Protein AF-A0A8S3H2Y1-F1 (afdb_monomer_lite)

Organism: NCBI:txid392030

Structure (mmCIF, N/CA/C/O backbone):
data_AF-A0A8S3H2Y1-F1
#
_entry.id   AF-A0A8S3H2Y1-F1
#
loop_
_atom_site.group_PDB
_atom_site.id
_atom_site.type_symbol
_atom_site.label_atom_id
_atom_site.label_alt_id
_atom_site.label_comp_id
_atom_site.label_asym_id
_atom_site.label_entity_id
_atom_site.label_seq_id
_atom_site.pdbx_PDB_ins_code
_atom_site.Cartn_x
_atom_site.Cartn_y
_atom_site.Cartn_z
_atom_site.occupancy
_atom_site.B_iso_or_equiv
_atom_site.auth_seq_id
_atom_site.auth_comp_id
_atom_site.auth_asym_id
_atom_site.auth_atom_id
_atom_site.pdbx_PDB_model_num
ATOM 1 N N . ASN A 1 1 ? -17.038 0.629 62.197 1.00 62.38 1 ASN A N 1
ATOM 2 C CA . ASN A 1 1 ? -16.676 -0.486 61.287 1.00 62.38 1 ASN A CA 1
ATOM 3 C C . ASN A 1 1 ? -17.120 -0.295 59.832 1.00 62.38 1 ASN A C 1
ATOM 5 O O . ASN A 1 1 ? -16.292 -0.496 58.956 1.00 62.38 1 ASN A O 1
ATOM 9 N N . ARG A 1 2 ? -18.356 0.144 59.528 1.00 61.12 2 ARG A N 1
ATOM 10 C CA . ARG A 1 2 ? -18.828 0.301 58.129 1.00 61.12 2 ARG A CA 1
ATOM 11 C C . ARG A 1 2 ? -18.026 1.310 57.286 1.00 61.12 2 ARG A C 1
ATOM 13 O O . ARG A 1 2 ? -17.657 0.986 56.168 1.00 61.12 2 ARG A O 1
ATOM 20 N N . TYR A 1 3 ? -17.665 2.470 57.839 1.00 62.34 3 TYR A N 1
ATOM 21 C CA . TYR A 1 3 ? -16.885 3.497 57.123 1.00 62.34 3 TYR A CA 1
ATOM 22 C C . TYR A 1 3 ? -15.484 3.039 56.684 1.00 62.34 3 TYR A C 1
ATOM 24 O O . TYR A 1 3 ? -15.047 3.383 55.593 1.00 62.34 3 TYR A O 1
ATOM 32 N N . LYS A 1 4 ? -14.808 2.195 57.480 1.00 66.88 4 LYS A N 1
ATOM 33 C CA . LYS A 1 4 ? -13.524 1.587 57.086 1.00 66.88 4 LYS A CA 1
ATOM 34 C C . LYS A 1 4 ? -13.682 0.654 55.883 1.00 66.88 4 LYS A C 1
ATOM 36 O O . LYS A 1 4 ? -12.836 0.677 55.001 1.00 66.88 4 LYS A O 1
ATOM 41 N N . LYS A 1 5 ? -14.772 -0.122 55.823 1.00 67.88 5 LYS A N 1
ATOM 42 C CA . LYS A 1 5 ? -15.048 -1.056 54.720 1.00 67.88 5 LYS A CA 1
ATOM 43 C C . LYS A 1 5 ? -15.304 -0.326 53.393 1.00 67.88 5 LYS A C 1
ATOM 45 O O . LYS A 1 5 ? -14.748 -0.725 52.379 1.00 67.88 5 LYS A O 1
ATOM 50 N N . TYR A 1 6 ? -16.073 0.766 53.410 1.00 69.56 6 TYR A N 1
ATOM 51 C CA . TYR A 1 6 ? -16.298 1.596 52.215 1.00 69.56 6 TYR A CA 1
ATOM 52 C C . TYR A 1 6 ? -15.031 2.324 51.752 1.00 69.56 6 TYR A C 1
ATOM 54 O O . TYR A 1 6 ? -14.770 2.400 50.557 1.00 69.56 6 TYR A O 1
ATOM 62 N N . PHE A 1 7 ? -14.218 2.818 52.690 1.00 71.06 7 PHE A N 1
ATOM 63 C CA . PHE A 1 7 ? -12.948 3.466 52.365 1.00 71.06 7 PHE A CA 1
ATOM 64 C C . PHE A 1 7 ? -11.943 2.488 51.736 1.00 71.06 7 PHE A C 1
ATOM 66 O O . PHE A 1 7 ? -11.369 2.795 50.699 1.00 71.06 7 PHE A O 1
ATOM 73 N N . LEU A 1 8 ? -11.788 1.286 52.306 1.00 70.38 8 LEU A N 1
ATOM 74 C CA . LEU A 1 8 ? -10.935 0.226 51.749 1.00 70.38 8 LEU A CA 1
ATOM 75 C C . LEU A 1 8 ? -11.395 -0.205 50.346 1.00 70.38 8 LEU A C 1
ATOM 77 O O . LEU A 1 8 ? -10.572 -0.286 49.443 1.00 70.38 8 LEU A O 1
ATOM 81 N N . SER A 1 9 ? -12.704 -0.384 50.141 1.00 77.44 9 SER A N 1
ATOM 82 C CA . SER A 1 9 ? -13.273 -0.734 48.831 1.00 77.44 9 SER A CA 1
ATOM 83 C C . SER A 1 9 ? -13.083 0.366 47.775 1.00 77.44 9 SER A C 1
ATOM 85 O O . SER A 1 9 ? -12.864 0.057 46.609 1.00 77.44 9 SER A O 1
ATOM 87 N N . SER A 1 10 ? -13.133 1.643 48.171 1.00 75.88 10 SER A N 1
ATOM 88 C CA . SER A 1 10 ? -12.886 2.782 47.275 1.00 75.88 10 SER A CA 1
ATOM 89 C C . SER A 1 10 ? -11.412 2.886 46.860 1.00 75.88 10 SER A C 1
ATOM 91 O O . SER A 1 10 ? -11.114 3.113 45.690 1.00 75.88 10 SER A O 1
ATOM 93 N N . VAL A 1 11 ? -10.484 2.651 47.795 1.00 78.00 11 VAL A N 1
ATOM 94 C CA . VAL A 1 11 ? -9.035 2.622 47.518 1.00 78.00 11 VAL A CA 1
ATOM 95 C C . VAL A 1 11 ? -8.654 1.441 46.617 1.00 78.00 11 VAL A C 1
ATOM 97 O O . VAL A 1 11 ? -7.800 1.570 45.745 1.00 78.00 11 VAL A O 1
ATOM 100 N N . GLU A 1 12 ? -9.302 0.293 46.790 1.00 80.81 12 GLU A N 1
ATOM 101 C CA . GLU A 1 12 ? -9.092 -0.873 45.930 1.00 80.81 12 GLU A CA 1
ATOM 102 C C . GLU A 1 12 ? -9.627 -0.629 44.508 1.00 80.81 12 GLU A C 1
ATOM 104 O O . GLU A 1 12 ? -8.928 -0.891 43.530 1.00 80.81 12 GLU A O 1
ATOM 109 N N . ALA A 1 13 ? -10.811 -0.019 44.376 1.00 80.31 13 ALA A N 1
ATOM 110 C CA . ALA A 1 13 ? -11.366 0.369 43.080 1.00 80.31 13 ALA A CA 1
ATOM 111 C C . ALA A 1 13 ? -10.490 1.401 42.346 1.00 80.31 13 ALA A C 1
ATOM 113 O O . ALA A 1 13 ? -10.266 1.275 41.140 1.00 80.31 13 ALA A O 1
ATOM 114 N N . THR A 1 14 ? -9.947 2.400 43.050 1.00 85.44 14 THR A N 1
ATOM 115 C CA . THR A 1 14 ? -9.061 3.400 42.432 1.00 85.44 14 THR A CA 1
ATOM 116 C C . THR A 1 14 ? -7.733 2.790 41.991 1.00 85.44 14 THR A C 1
ATOM 118 O O . THR A 1 14 ? -7.241 3.147 40.921 1.00 85.44 14 THR A O 1
ATOM 121 N N . ALA A 1 15 ? -7.186 1.827 42.739 1.00 84.00 15 ALA A N 1
ATOM 122 C CA . ALA A 1 15 ? -5.990 1.089 42.338 1.00 84.00 15 ALA A CA 1
ATOM 123 C C . ALA A 1 15 ? -6.227 0.242 41.074 1.00 84.00 15 ALA A C 1
ATOM 125 O O . ALA A 1 15 ? -5.401 0.263 40.158 1.00 84.00 15 ALA A O 1
ATOM 126 N N . VAL A 1 16 ? -7.373 -0.446 40.976 1.00 85.12 16 VAL A N 1
ATOM 127 C CA . VAL A 1 16 ? -7.755 -1.200 39.767 1.00 85.12 16 VAL A CA 1
ATOM 128 C C . VAL A 1 16 ? -7.909 -0.264 38.566 1.00 85.12 16 VAL A C 1
ATOM 130 O O . VAL A 1 16 ? -7.370 -0.553 37.499 1.00 85.12 16 VAL A O 1
ATOM 133 N N . LEU A 1 17 ? -8.569 0.888 38.735 1.00 84.69 17 LEU A N 1
ATOM 134 C CA . LEU A 1 17 ? -8.716 1.886 37.669 1.00 84.69 17 LEU A CA 1
ATOM 135 C C . LEU A 1 17 ? -7.3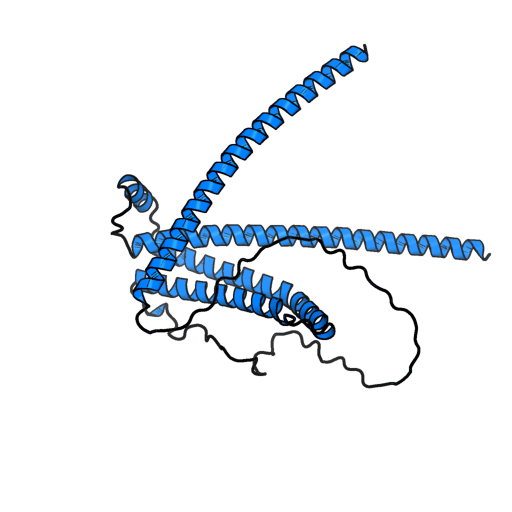69 2.468 37.225 1.00 84.69 17 LEU A C 1
ATOM 137 O O . LEU A 1 17 ? -7.135 2.628 36.029 1.00 84.69 17 LEU A O 1
ATOM 141 N N . GLN A 1 18 ? -6.462 2.753 38.161 1.00 85.88 18 GLN A N 1
ATOM 142 C CA . GLN A 1 18 ? -5.113 3.225 37.839 1.00 85.88 18 GLN A CA 1
ATOM 143 C C . GLN A 1 18 ? -4.317 2.176 37.059 1.00 85.88 18 GLN A C 1
ATOM 145 O O . GLN A 1 18 ? -3.664 2.512 36.069 1.00 85.88 18 GLN A O 1
ATOM 150 N N . GLN A 1 19 ? -4.399 0.908 37.466 1.00 86.56 19 GLN A N 1
ATOM 151 C CA . GLN A 1 19 ? -3.730 -0.190 36.777 1.00 86.56 19 GLN A CA 1
ATOM 152 C C . GLN A 1 19 ? -4.313 -0.417 35.375 1.00 86.56 19 GLN A C 1
ATOM 154 O O . GLN A 1 19 ? -3.553 -0.577 34.418 1.00 86.56 19 GLN A O 1
ATOM 159 N N . ALA A 1 20 ? -5.640 -0.367 35.233 1.00 84.81 20 ALA A N 1
ATOM 160 C CA . ALA A 1 20 ? -6.314 -0.444 33.941 1.00 84.81 20 ALA A CA 1
ATOM 161 C C . ALA A 1 20 ? -5.898 0.719 33.029 1.00 84.81 20 ALA A C 1
ATOM 163 O O . ALA A 1 20 ? -5.511 0.493 31.885 1.00 84.81 20 ALA A O 1
ATOM 164 N N . ASN A 1 21 ? -5.876 1.951 33.548 1.00 84.62 21 ASN A N 1
ATOM 165 C CA . ASN A 1 21 ? -5.465 3.129 32.786 1.00 84.62 21 ASN A CA 1
ATOM 166 C C . ASN A 1 21 ? -3.998 3.037 32.332 1.00 84.62 21 ASN A C 1
ATOM 168 O O . ASN A 1 21 ? -3.680 3.326 31.181 1.00 84.62 21 ASN A O 1
ATOM 172 N N . LYS A 1 22 ? -3.098 2.554 33.198 1.00 89.25 22 LYS A N 1
ATOM 173 C CA . LYS A 1 22 ? -1.701 2.284 32.826 1.00 89.25 22 LYS A CA 1
ATOM 174 C C . LYS A 1 22 ? -1.602 1.243 31.704 1.00 89.25 22 LYS A C 1
ATOM 176 O O . LYS A 1 22 ? -0.802 1.415 30.780 1.00 89.25 22 LYS A O 1
ATOM 181 N N . GLY A 1 23 ? -2.414 0.187 31.772 1.00 86.62 23 GLY A N 1
ATOM 182 C CA . GLY A 1 23 ? -2.533 -0.816 30.714 1.00 86.62 23 GLY A CA 1
ATOM 183 C C . GLY A 1 23 ? -3.000 -0.211 29.389 1.00 86.62 23 GLY A C 1
ATOM 184 O O . GLY A 1 23 ? -2.353 -0.425 28.367 1.00 86.62 23 GLY A O 1
ATOM 185 N N . LEU A 1 24 ? -4.052 0.611 29.415 1.00 85.38 24 LEU A N 1
ATOM 186 C CA . LEU A 1 24 ? -4.599 1.285 28.232 1.00 85.38 24 LEU A CA 1
ATOM 187 C C . LEU A 1 24 ? -3.599 2.244 27.584 1.00 85.38 24 LEU A C 1
ATOM 189 O O . LEU A 1 24 ? -3.450 2.232 26.365 1.00 85.38 24 LEU A O 1
ATOM 193 N N . VAL A 1 25 ? -2.876 3.037 28.377 1.00 88.75 25 VAL A N 1
ATOM 194 C CA . VAL A 1 25 ? -1.823 3.928 27.865 1.00 88.75 25 VAL A CA 1
ATOM 195 C C . VAL A 1 25 ? -0.708 3.121 27.196 1.00 88.75 25 VAL A C 1
ATOM 197 O O . VAL A 1 25 ? -0.275 3.459 26.097 1.00 88.75 25 VAL A O 1
ATOM 200 N N . SER A 1 26 ? -0.281 2.019 27.818 1.00 90.56 26 SER A N 1
ATOM 201 C CA . SER A 1 26 ? 0.759 1.145 27.257 1.00 90.56 26 SER A CA 1
ATOM 202 C C . SER A 1 26 ? 0.307 0.492 25.945 1.00 90.56 26 SER A C 1
ATOM 204 O O . SER A 1 26 ? 1.054 0.487 24.969 1.00 90.56 26 SER A O 1
ATOM 206 N N . LEU A 1 27 ? -0.932 -0.008 25.901 1.00 88.88 27 LEU A N 1
ATOM 207 C CA . LEU A 1 27 ? -1.535 -0.584 24.699 1.00 88.88 27 LEU A CA 1
ATOM 208 C C . LEU A 1 27 ? -1.658 0.459 23.585 1.00 88.88 27 LEU A C 1
ATOM 210 O O . LEU A 1 27 ? -1.304 0.182 22.444 1.00 88.88 27 LEU A O 1
ATOM 214 N N . ARG A 1 28 ? -2.109 1.672 23.915 1.00 86.12 28 ARG A N 1
ATOM 215 C CA . ARG A 1 28 ? -2.224 2.774 22.961 1.00 86.12 28 ARG A CA 1
ATOM 216 C C . ARG A 1 28 ? -0.876 3.115 22.333 1.00 86.12 28 ARG A C 1
ATOM 218 O O . ARG A 1 28 ? -0.794 3.198 21.114 1.00 86.12 28 ARG A O 1
ATOM 225 N N . HIS A 1 29 ? 0.176 3.264 23.138 1.00 90.06 29 HIS A N 1
ATOM 226 C CA . HIS A 1 29 ? 1.517 3.533 22.615 1.00 90.06 29 HIS A CA 1
ATOM 227 C C . HIS A 1 29 ? 2.046 2.392 21.744 1.00 90.06 29 HIS A C 1
ATOM 229 O O . HIS A 1 29 ? 2.665 2.652 20.714 1.00 90.06 29 HIS A O 1
ATOM 235 N N . TYR A 1 30 ? 1.777 1.139 22.121 1.00 90.25 30 TYR A N 1
ATOM 236 C CA . TYR A 1 30 ? 2.111 -0.017 21.292 1.00 90.25 30 TYR A CA 1
ATOM 237 C C . TYR A 1 30 ? 1.404 0.041 19.929 1.00 90.25 30 TYR A C 1
ATOM 239 O O . TYR A 1 30 ? 2.056 -0.110 18.898 1.00 90.25 30 TYR A O 1
ATOM 247 N N . VAL A 1 31 ? 0.097 0.321 19.914 1.00 86.88 31 VAL A N 1
ATOM 248 C CA . VAL A 1 31 ? -0.694 0.450 18.681 1.00 86.88 31 VAL A CA 1
ATOM 249 C C . VAL A 1 31 ? -0.201 1.613 17.822 1.00 86.88 31 VAL A C 1
ATOM 251 O O . VAL A 1 31 ? 0.018 1.426 16.630 1.00 86.88 31 VAL A O 1
ATOM 254 N N . GLU A 1 32 ? 0.024 2.792 18.406 1.00 90.62 32 GLU A N 1
ATOM 255 C CA . GLU A 1 32 ? 0.530 3.970 17.687 1.00 90.62 32 GLU A CA 1
ATOM 256 C C . GLU A 1 32 ? 1.912 3.703 17.072 1.00 90.62 32 GLU A C 1
ATOM 258 O O . GLU A 1 32 ? 2.126 3.988 15.894 1.00 90.62 32 GLU A O 1
ATOM 263 N N . SER A 1 33 ? 2.830 3.099 17.834 1.00 92.19 33 SER A N 1
ATOM 264 C CA . SER A 1 33 ? 4.169 2.746 17.349 1.00 92.19 33 SER A CA 1
ATOM 265 C C . SER A 1 33 ? 4.117 1.712 16.224 1.00 92.19 33 SER A C 1
ATOM 267 O O . SER A 1 33 ? 4.811 1.855 15.216 1.00 92.19 33 SER A O 1
ATOM 269 N N . HIS A 1 34 ? 3.284 0.684 16.371 1.00 88.44 34 HIS A N 1
ATOM 270 C CA . HIS A 1 34 ? 3.143 -0.359 15.361 1.00 88.44 34 HIS A CA 1
ATOM 271 C C . HIS A 1 34 ? 2.472 0.164 14.087 1.00 88.44 34 HIS A C 1
ATOM 273 O O . HIS A 1 34 ? 2.909 -0.174 12.990 1.00 88.44 34 HIS A O 1
ATOM 279 N N . ASN A 1 35 ? 1.471 1.038 14.220 1.00 89.06 35 ASN A N 1
ATOM 280 C CA . ASN A 1 35 ? 0.814 1.692 13.090 1.00 89.06 35 ASN A CA 1
ATOM 281 C C . ASN A 1 35 ? 1.768 2.635 12.343 1.00 89.06 35 ASN A C 1
ATOM 283 O O . ASN A 1 35 ? 1.816 2.602 11.116 1.00 89.06 35 ASN A O 1
ATOM 287 N N . GLY A 1 36 ? 2.567 3.421 13.074 1.00 90.94 36 GLY A N 1
ATOM 288 C CA . GLY A 1 36 ? 3.617 4.254 12.484 1.00 90.94 36 GLY A CA 1
ATOM 289 C C . GLY A 1 36 ? 4.605 3.421 11.669 1.00 90.94 36 GLY A C 1
ATOM 290 O O . GLY A 1 36 ? 4.839 3.715 10.502 1.00 90.94 36 GLY A O 1
ATOM 291 N N . ARG A 1 37 ? 5.082 2.303 12.232 1.00 93.69 37 ARG A N 1
ATOM 292 C CA . ARG A 1 37 ? 6.003 1.396 11.533 1.00 93.69 37 ARG A CA 1
ATOM 293 C C . ARG A 1 37 ? 5.409 0.819 10.244 1.00 93.69 37 ARG A C 1
ATOM 295 O O . ARG A 1 37 ? 6.087 0.821 9.225 1.00 93.69 37 ARG A O 1
ATOM 302 N N . ILE A 1 38 ? 4.164 0.334 10.270 1.00 90.75 38 ILE A N 1
ATOM 303 C CA . ILE A 1 38 ? 3.504 -0.205 9.065 1.00 90.75 38 ILE A CA 1
ATOM 304 C C . ILE A 1 38 ? 3.334 0.889 8.008 1.00 90.75 38 ILE A C 1
ATOM 306 O O . ILE A 1 38 ? 3.545 0.635 6.823 1.00 90.75 38 ILE A O 1
ATOM 310 N N . SER A 1 39 ? 2.966 2.102 8.428 1.00 93.44 39 SER A N 1
ATOM 311 C CA . SER A 1 39 ? 2.832 3.246 7.526 1.00 93.44 39 SER A CA 1
ATOM 312 C C . SER A 1 39 ? 4.160 3.565 6.838 1.00 93.44 39 SER A C 1
ATOM 314 O O . SER A 1 39 ? 4.195 3.703 5.617 1.00 93.44 39 SER A O 1
ATOM 316 N N . ASP A 1 40 ? 5.257 3.620 7.593 1.00 95.06 40 ASP A N 1
ATOM 317 C CA . ASP A 1 40 ? 6.591 3.887 7.047 1.00 95.06 40 ASP A CA 1
ATOM 318 C C . ASP A 1 40 ? 7.052 2.769 6.097 1.00 95.06 40 ASP A C 1
ATOM 320 O O . ASP A 1 40 ? 7.549 3.045 5.003 1.00 95.06 40 ASP A O 1
ATOM 324 N N . GLU A 1 41 ? 6.834 1.504 6.475 1.00 94.38 41 GLU A N 1
ATOM 325 C CA . GLU A 1 41 ? 7.129 0.337 5.632 1.00 94.38 41 GLU A CA 1
ATOM 326 C C . GLU A 1 41 ? 6.335 0.372 4.316 1.00 94.38 41 GLU A C 1
ATOM 328 O O . GLU A 1 41 ? 6.886 0.061 3.258 1.00 94.38 41 GLU A O 1
ATOM 333 N N . THR A 1 42 ? 5.070 0.802 4.362 1.00 93.50 42 THR A N 1
ATOM 334 C CA . THR A 1 42 ? 4.197 0.929 3.183 1.00 93.50 42 THR A CA 1
ATOM 335 C C . THR A 1 42 ? 4.663 2.058 2.263 1.00 93.50 42 THR A C 1
ATOM 337 O O . THR A 1 42 ? 4.813 1.847 1.063 1.00 93.50 42 THR A O 1
ATOM 340 N N . LEU A 1 43 ? 4.988 3.234 2.809 1.00 94.06 43 LEU A N 1
ATOM 341 C CA . LEU A 1 43 ? 5.498 4.363 2.020 1.00 94.06 43 LEU A CA 1
ATOM 342 C C . LEU A 1 43 ? 6.836 4.040 1.345 1.00 94.06 43 LEU A C 1
ATOM 344 O O . LEU A 1 43 ? 7.071 4.396 0.186 1.00 94.06 43 LEU A O 1
ATOM 348 N N . GLN A 1 44 ? 7.727 3.353 2.064 1.00 95.94 44 GLN A N 1
ATOM 349 C CA . GLN A 1 44 ? 8.995 2.906 1.502 1.00 95.94 44 GLN A CA 1
ATOM 350 C C . GLN A 1 44 ? 8.774 1.872 0.392 1.00 95.94 44 GLN A C 1
ATOM 352 O O . GLN A 1 44 ? 9.454 1.920 -0.638 1.00 95.94 44 GLN A O 1
ATOM 357 N N . LEU A 1 45 ? 7.839 0.944 0.595 1.00 95.56 45 LEU A N 1
ATOM 358 C CA . LEU A 1 45 ? 7.462 -0.046 -0.401 1.00 95.56 45 LEU A CA 1
ATOM 359 C C . LEU A 1 45 ? 6.935 0.628 -1.677 1.00 95.56 45 LEU A C 1
ATOM 361 O O . LEU A 1 45 ? 7.470 0.349 -2.750 1.00 95.56 45 LEU A O 1
ATOM 365 N N . ASP A 1 46 ? 5.994 1.567 -1.562 1.00 94.69 46 ASP A N 1
ATOM 366 C CA . ASP A 1 46 ? 5.432 2.306 -2.700 1.00 94.69 46 ASP A CA 1
ATOM 367 C C . ASP A 1 46 ? 6.518 3.033 -3.503 1.00 94.69 46 ASP A C 1
ATOM 369 O O . ASP A 1 46 ? 6.589 2.910 -4.728 1.00 94.69 46 ASP A O 1
ATOM 373 N N . SER A 1 47 ? 7.420 3.741 -2.816 1.00 95.94 47 SER A N 1
ATOM 374 C CA . SER A 1 47 ? 8.546 4.436 -3.453 1.00 95.94 47 SER A CA 1
ATOM 375 C C . SER A 1 47 ? 9.440 3.471 -4.240 1.00 95.94 47 SER A C 1
ATOM 377 O O . SER A 1 47 ? 9.780 3.722 -5.402 1.00 95.94 47 SER A O 1
ATOM 379 N N . ASN A 1 48 ? 9.764 2.316 -3.650 1.00 95.81 48 ASN A N 1
ATOM 380 C CA . ASN A 1 48 ? 10.584 1.304 -4.309 1.00 95.81 48 ASN A CA 1
ATOM 381 C C . ASN A 1 48 ? 9.852 0.646 -5.493 1.00 95.81 48 ASN A C 1
ATOM 383 O O . ASN A 1 48 ? 10.485 0.378 -6.515 1.00 95.81 48 ASN A O 1
ATOM 387 N N . MET A 1 49 ? 8.541 0.403 -5.386 1.00 96.12 49 MET A N 1
ATOM 388 C CA . MET A 1 49 ? 7.713 -0.139 -6.470 1.00 96.12 49 MET A CA 1
ATOM 389 C C . MET A 1 49 ? 7.662 0.817 -7.661 1.00 96.12 49 MET A C 1
ATOM 391 O O . MET A 1 49 ? 7.855 0.387 -8.798 1.00 96.12 49 MET A O 1
ATOM 395 N N . VAL A 1 50 ? 7.443 2.111 -7.410 1.00 94.38 50 VAL A N 1
ATOM 396 C CA . VAL A 1 50 ? 7.425 3.146 -8.452 1.00 94.38 50 VAL A CA 1
ATOM 397 C C . VAL A 1 50 ? 8.791 3.257 -9.117 1.00 94.38 50 VAL A C 1
ATOM 399 O O . VAL A 1 50 ? 8.872 3.245 -10.344 1.00 94.38 50 VAL A O 1
ATOM 402 N N . HIS A 1 51 ? 9.869 3.317 -8.332 1.00 93.19 51 HIS A N 1
ATOM 403 C CA . HIS A 1 51 ? 11.219 3.387 -8.884 1.00 93.19 51 HIS A CA 1
ATOM 404 C C . HIS A 1 51 ? 11.543 2.155 -9.738 1.00 93.19 51 HIS A C 1
ATOM 406 O O . HIS A 1 51 ? 12.038 2.292 -10.854 1.00 93.19 51 HIS A O 1
ATOM 412 N N . TRP A 1 52 ? 11.208 0.958 -9.253 1.00 95.62 52 TRP A N 1
ATOM 413 C CA . TRP A 1 52 ? 11.387 -0.280 -10.006 1.00 95.62 52 TRP A CA 1
ATOM 414 C C . TRP A 1 52 ? 10.582 -0.285 -11.313 1.00 95.62 52 TRP A C 1
ATOM 416 O O . TRP A 1 52 ? 11.124 -0.622 -12.363 1.00 95.62 52 TRP A O 1
ATOM 426 N N . LEU A 1 53 ? 9.322 0.156 -11.281 1.00 94.38 53 LEU A N 1
ATOM 427 C CA . LEU A 1 53 ? 8.481 0.236 -12.475 1.00 94.38 53 LEU A CA 1
ATOM 428 C C . LEU A 1 53 ? 9.050 1.219 -13.505 1.00 94.38 53 LEU A C 1
ATOM 430 O O . LEU A 1 53 ? 9.053 0.918 -14.695 1.00 94.38 53 LEU A O 1
ATOM 434 N N . ILE A 1 54 ? 9.567 2.367 -13.060 1.00 90.12 54 ILE A N 1
ATOM 435 C CA . ILE A 1 54 ? 10.234 3.333 -13.941 1.00 90.12 54 ILE A CA 1
ATOM 436 C C . ILE A 1 54 ? 11.423 2.672 -14.649 1.00 90.12 54 ILE A C 1
ATOM 438 O O . ILE A 1 54 ? 11.538 2.807 -15.864 1.00 90.12 54 ILE A O 1
ATOM 442 N N . GLN A 1 55 ? 12.257 1.913 -13.930 1.00 91.25 55 GLN A N 1
ATOM 443 C CA . GLN A 1 55 ? 13.399 1.204 -14.524 1.00 91.25 55 GLN A CA 1
ATOM 444 C C . GLN A 1 55 ? 12.971 0.193 -15.597 1.00 91.25 55 GLN A C 1
ATOM 446 O O . GLN A 1 55 ? 13.532 0.173 -16.689 1.00 91.25 55 GLN A O 1
ATOM 451 N N . ILE A 1 56 ? 11.925 -0.588 -15.324 1.00 91.81 56 ILE A N 1
ATOM 452 C CA . ILE A 1 56 ? 11.362 -1.537 -16.293 1.00 91.81 56 ILE A CA 1
ATOM 453 C C . ILE A 1 56 ? 10.819 -0.820 -17.537 1.00 91.81 56 ILE A C 1
ATOM 455 O O . ILE A 1 56 ? 11.024 -1.276 -18.659 1.00 91.81 56 ILE A O 1
ATOM 459 N N . LEU A 1 57 ? 10.132 0.312 -17.361 1.00 88.44 57 LEU A N 1
ATOM 460 C CA . LEU A 1 57 ? 9.565 1.070 -18.478 1.00 88.44 57 LEU A CA 1
ATOM 461 C C . LEU A 1 57 ? 10.641 1.701 -19.372 1.00 88.44 57 LEU A C 1
ATOM 463 O O . LEU A 1 57 ? 10.427 1.794 -20.581 1.00 88.44 57 LEU A O 1
ATOM 467 N N . ILE A 1 58 ? 11.783 2.106 -18.804 1.00 85.50 58 ILE A N 1
ATOM 468 C CA . ILE A 1 58 ? 12.946 2.567 -19.580 1.00 85.50 58 ILE A CA 1
ATOM 469 C C . ILE A 1 58 ? 13.450 1.436 -20.488 1.00 85.50 58 ILE A C 1
ATOM 471 O O . ILE A 1 58 ? 13.735 1.680 -21.660 1.00 85.50 58 ILE A O 1
ATOM 475 N N . ASP A 1 59 ? 13.510 0.205 -19.972 1.00 84.69 59 ASP A N 1
ATOM 476 C CA . ASP A 1 59 ? 14.000 -0.949 -20.728 1.00 84.69 59 ASP A CA 1
ATOM 477 C C . ASP A 1 59 ? 13.024 -1.426 -21.813 1.00 84.69 59 ASP A C 1
ATOM 479 O O . ASP A 1 59 ? 13.444 -1.729 -22.930 1.00 84.69 59 ASP A O 1
ATOM 483 N N . LEU A 1 60 ? 11.725 -1.483 -21.504 1.00 86.19 60 LEU A N 1
ATOM 484 C CA . LEU A 1 60 ? 10.701 -1.991 -22.424 1.00 86.19 60 LEU A CA 1
ATOM 485 C C . LEU A 1 60 ? 10.274 -0.965 -23.485 1.00 86.19 60 LEU A C 1
ATOM 487 O O . LEU A 1 60 ? 9.772 -1.342 -24.543 1.00 86.19 60 LEU A O 1
ATOM 491 N N . ALA A 1 61 ? 10.447 0.333 -23.225 1.00 82.00 61 ALA A N 1
ATOM 492 C CA . ALA A 1 61 ? 10.013 1.396 -24.128 1.00 82.00 61 ALA A CA 1
ATOM 493 C C . ALA A 1 61 ? 11.072 2.507 -24.282 1.00 82.00 61 ALA A C 1
ATOM 495 O O . ALA A 1 61 ? 10.804 3.657 -23.922 1.00 82.00 61 ALA A O 1
ATOM 496 N N . PRO A 1 62 ? 12.244 2.212 -24.880 1.00 69.94 62 PRO A N 1
ATOM 497 C CA . PRO A 1 62 ? 13.366 3.156 -24.964 1.00 69.94 62 PRO A CA 1
ATOM 498 C C . PRO A 1 62 ? 13.091 4.380 -25.860 1.00 69.94 62 PRO A C 1
ATOM 500 O O . PRO A 1 62 ? 13.691 5.436 -25.685 1.00 69.94 62 PRO A O 1
ATOM 503 N N . ASN A 1 63 ? 12.148 4.287 -26.803 1.00 64.50 63 ASN A N 1
ATOM 504 C CA . ASN A 1 63 ? 11.883 5.336 -27.793 1.00 64.50 63 ASN A CA 1
ATOM 505 C C . ASN A 1 63 ? 10.722 6.258 -27.385 1.00 64.50 63 ASN A C 1
ATOM 507 O O . ASN A 1 63 ? 9.731 6.355 -28.109 1.00 64.50 63 ASN A O 1
ATOM 511 N N . GLN A 1 64 ? 10.810 6.936 -26.237 1.00 64.19 64 GLN A N 1
ATOM 512 C CA . GLN A 1 64 ? 9.786 7.906 -25.818 1.00 64.19 64 GLN A CA 1
ATOM 513 C C . GLN A 1 64 ? 9.997 9.260 -26.529 1.00 64.19 64 GLN A C 1
ATOM 515 O O . GLN A 1 64 ? 10.892 10.015 -26.149 1.00 64.19 64 GLN A O 1
ATOM 520 N N . PRO A 1 65 ? 9.156 9.657 -27.510 1.00 56.41 65 PRO A N 1
ATOM 521 C CA . PRO A 1 65 ? 9.399 10.832 -28.360 1.00 56.41 65 PRO A CA 1
ATOM 522 C C . PRO A 1 65 ? 9.203 12.186 -27.649 1.00 56.41 65 PRO A C 1
ATOM 524 O O . PRO A 1 65 ? 9.223 13.231 -28.294 1.00 56.41 65 PRO A O 1
ATOM 527 N N . LYS A 1 66 ? 8.946 12.186 -26.335 1.00 65.94 66 LYS A N 1
ATOM 528 C CA . LYS A 1 66 ? 8.575 13.376 -25.550 1.00 65.94 66 LYS A CA 1
ATOM 529 C C . LYS A 1 66 ? 9.554 13.715 -24.429 1.00 65.94 66 LYS A C 1
ATOM 531 O O . LYS A 1 66 ? 9.315 14.691 -23.721 1.00 65.94 66 LYS A O 1
ATOM 536 N N . LEU A 1 67 ? 10.614 12.932 -24.243 1.00 67.25 67 LEU A N 1
ATOM 537 C CA . LEU A 1 67 ? 11.625 13.236 -23.236 1.00 67.25 67 LEU A CA 1
ATOM 538 C C . LEU A 1 67 ? 12.700 14.162 -23.808 1.00 67.25 67 LEU A C 1
ATOM 540 O O . LEU A 1 67 ? 13.135 13.988 -24.945 1.00 67.25 67 LEU A O 1
ATOM 544 N N . SER A 1 68 ? 13.123 15.157 -23.023 1.00 76.50 68 SER A N 1
ATOM 545 C CA . SER A 1 68 ? 14.293 15.963 -23.376 1.00 76.50 68 SER A CA 1
ATOM 546 C C . SER A 1 68 ? 15.543 15.081 -23.391 1.00 76.50 68 SER A C 1
ATOM 548 O O . SER A 1 68 ? 15.625 14.089 -22.666 1.00 76.50 68 SER A O 1
ATOM 550 N N . ARG A 1 69 ? 16.539 15.459 -24.198 1.00 71.62 69 ARG A N 1
ATOM 551 C CA . ARG A 1 69 ? 17.824 14.749 -24.291 1.00 71.62 69 ARG A CA 1
ATOM 552 C C . ARG A 1 69 ? 18.513 14.615 -22.925 1.00 71.62 69 ARG A C 1
ATOM 554 O O . ARG A 1 69 ? 18.981 13.543 -22.586 1.00 71.62 69 ARG A O 1
ATOM 561 N N . GLU A 1 70 ? 18.457 15.667 -22.111 1.00 74.62 70 GLU A N 1
ATOM 562 C CA . GLU A 1 70 ? 18.979 15.682 -20.735 1.00 74.62 70 GLU A CA 1
ATOM 563 C C . GLU A 1 70 ? 18.236 14.697 -19.813 1.00 74.62 70 GLU A C 1
ATOM 565 O O . GLU A 1 70 ? 18.850 14.049 -18.969 1.00 74.62 70 GLU A O 1
ATOM 570 N N . GLY A 1 71 ? 16.917 14.548 -19.983 1.00 72.94 71 GLY A N 1
ATOM 571 C CA . GLY A 1 71 ? 16.121 13.572 -19.237 1.00 72.94 71 GLY A CA 1
ATOM 572 C C . GLY A 1 71 ? 16.428 12.129 -19.638 1.00 72.94 71 GLY A C 1
ATOM 573 O O . GLY A 1 71 ? 16.435 11.252 -18.780 1.00 72.94 71 GLY A O 1
ATOM 574 N N . LEU A 1 72 ? 16.721 11.887 -20.918 1.00 71.00 72 LEU A N 1
ATOM 575 C CA . LEU A 1 72 ? 17.133 10.575 -21.417 1.00 71.00 72 LEU A CA 1
ATOM 576 C C . LEU A 1 72 ? 18.521 10.186 -20.882 1.00 71.00 72 LEU A C 1
ATOM 578 O O . LEU A 1 72 ? 18.668 9.093 -20.343 1.00 71.00 72 LEU A O 1
ATOM 582 N N . ASP A 1 73 ? 19.489 11.107 -20.927 1.00 75.25 73 ASP A N 1
ATOM 583 C CA . ASP A 1 73 ? 20.852 10.883 -20.422 1.00 75.25 73 ASP A CA 1
ATOM 584 C C . ASP A 1 73 ? 20.852 10.574 -18.908 1.00 75.25 73 ASP A C 1
ATOM 586 O O . ASP A 1 73 ? 21.564 9.683 -18.439 1.00 75.25 73 ASP A O 1
ATOM 590 N N . HIS A 1 74 ? 20.004 11.256 -18.125 1.00 77.44 74 HIS A N 1
ATOM 591 C CA . HIS A 1 74 ? 19.832 10.966 -16.696 1.00 77.44 74 HIS A CA 1
ATOM 592 C C . HIS A 1 74 ? 19.194 9.594 -16.425 1.00 77.44 74 HIS A C 1
ATOM 594 O O . HIS A 1 74 ? 19.572 8.926 -15.459 1.00 77.44 74 HIS A O 1
ATOM 600 N N . LEU A 1 75 ? 18.237 9.166 -17.252 1.00 75.75 75 LEU A N 1
ATOM 601 C CA . LEU A 1 75 ? 17.589 7.859 -17.113 1.00 75.75 75 LEU A CA 1
ATOM 602 C C . LEU A 1 75 ? 18.517 6.716 -17.527 1.00 75.75 75 LEU A C 1
ATOM 604 O O . LEU A 1 75 ? 18.563 5.703 -16.833 1.00 75.75 75 LEU A O 1
ATOM 608 N N . GLU A 1 76 ? 19.304 6.894 -18.590 1.00 74.69 76 GLU A N 1
ATOM 609 C CA . GLU A 1 76 ? 20.333 5.931 -18.992 1.00 74.69 76 GLU A CA 1
ATOM 610 C C . GLU A 1 76 ? 21.425 5.792 -17.926 1.00 74.69 76 GLU A C 1
ATOM 612 O O . GLU A 1 76 ? 21.822 4.676 -17.594 1.00 74.69 76 GLU A O 1
ATOM 617 N N . ALA A 1 77 ? 21.865 6.900 -17.320 1.00 79.75 77 ALA A N 1
ATOM 618 C CA . ALA A 1 77 ? 22.835 6.871 -16.225 1.00 79.75 77 ALA A CA 1
ATOM 619 C C . ALA A 1 77 ? 22.291 6.188 -14.956 1.00 79.75 77 ALA A C 1
ATOM 621 O O . ALA A 1 77 ? 23.059 5.624 -14.177 1.00 79.75 77 ALA A O 1
ATOM 622 N N . SER A 1 78 ? 20.971 6.227 -14.745 1.00 80.75 78 SER A N 1
ATOM 623 C CA . SER A 1 78 ? 20.295 5.573 -13.620 1.00 80.75 78 SER A CA 1
ATOM 624 C C . SER A 1 78 ? 19.870 4.131 -13.920 1.00 80.75 78 SER A C 1
ATOM 626 O O . SER A 1 78 ? 19.242 3.509 -13.056 1.00 80.75 78 SER A O 1
ATOM 628 N N . ARG A 1 79 ? 20.162 3.606 -15.115 1.00 85.06 79 ARG A N 1
ATOM 629 C CA . ARG A 1 79 ? 19.674 2.306 -15.571 1.00 85.06 79 ARG A CA 1
ATOM 630 C C . ARG A 1 79 ? 20.2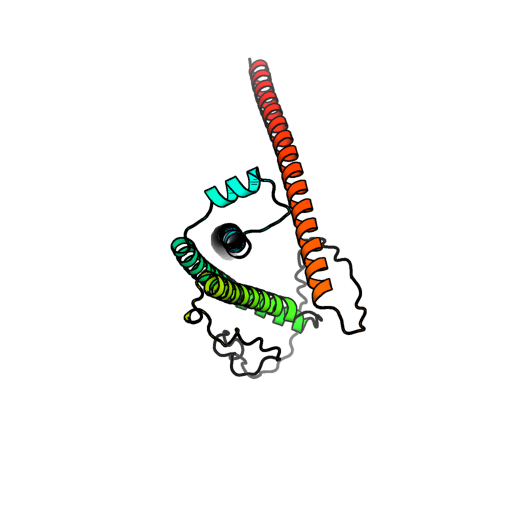46 1.174 -14.721 1.00 85.06 79 ARG A C 1
ATOM 632 O O . ARG A 1 79 ? 21.459 0.968 -14.654 1.00 85.06 79 ARG A O 1
ATOM 639 N N . ALA A 1 80 ? 19.364 0.419 -14.077 1.00 87.12 80 ALA A N 1
ATOM 640 C CA . ALA A 1 80 ? 19.750 -0.779 -13.344 1.00 87.12 80 ALA A CA 1
ATOM 641 C C . ALA A 1 80 ? 20.028 -1.952 -14.300 1.00 87.12 80 ALA A C 1
ATOM 643 O O . ALA A 1 80 ? 19.448 -2.052 -15.377 1.00 87.12 80 ALA A O 1
ATOM 644 N N . SER A 1 81 ? 20.898 -2.882 -13.893 1.00 92.00 81 SER A N 1
ATOM 645 C CA . SER A 1 81 ? 21.066 -4.136 -14.633 1.00 92.00 81 SER A CA 1
ATOM 646 C C . SER A 1 81 ? 19.824 -5.020 -14.499 1.00 92.00 81 SER A C 1
ATOM 648 O O . SER A 1 81 ? 19.168 -5.033 -13.453 1.00 92.00 81 SER A O 1
ATOM 650 N N . THR A 1 82 ? 19.545 -5.836 -15.515 1.00 89.75 82 THR A N 1
ATOM 651 C CA . THR A 1 82 ? 18.421 -6.786 -15.501 1.00 89.75 82 THR A CA 1
ATOM 652 C C . THR A 1 82 ? 18.474 -7.733 -14.296 1.00 89.75 82 THR A C 1
ATOM 654 O O . THR A 1 82 ? 17.459 -7.974 -13.651 1.00 89.75 82 THR A O 1
ATOM 657 N N . GLU A 1 83 ? 19.665 -8.202 -13.905 1.00 91.75 83 GLU A N 1
ATOM 658 C CA . GLU A 1 83 ? 19.848 -9.031 -12.703 1.00 91.75 83 GLU A CA 1
ATOM 659 C C . GLU A 1 83 ? 19.449 -8.288 -11.414 1.00 91.75 83 GLU A C 1
ATOM 661 O O . GLU A 1 83 ? 18.760 -8.841 -10.549 1.00 91.75 83 GLU A O 1
ATOM 666 N N . SER A 1 84 ? 19.831 -7.011 -11.299 1.00 94.31 84 SER A N 1
ATOM 667 C CA . SER A 1 84 ? 19.445 -6.157 -10.173 1.00 94.31 84 SER A CA 1
ATOM 668 C C . SER A 1 84 ? 17.930 -5.931 -10.132 1.00 94.31 84 SER A C 1
ATOM 670 O O . SER A 1 84 ? 17.325 -5.987 -9.057 1.00 94.31 84 SER A O 1
ATOM 672 N N . LEU A 1 85 ? 17.292 -5.746 -11.292 1.00 93.75 85 LEU A N 1
ATOM 673 C CA . LEU A 1 85 ? 15.841 -5.577 -11.402 1.00 93.75 85 LEU A CA 1
ATOM 674 C C . LEU A 1 85 ? 15.076 -6.829 -10.980 1.00 93.75 85 LEU A C 1
ATOM 676 O O . LEU A 1 85 ? 14.111 -6.712 -10.223 1.00 93.75 85 LEU A O 1
ATOM 680 N N . ILE A 1 86 ? 15.538 -8.015 -11.381 1.00 93.94 86 ILE A N 1
ATOM 681 C CA . ILE A 1 86 ? 14.960 -9.295 -10.948 1.00 93.94 86 ILE A CA 1
ATOM 682 C C . ILE A 1 86 ? 15.091 -9.449 -9.429 1.00 93.94 86 ILE A C 1
ATOM 684 O O . ILE A 1 86 ? 14.126 -9.787 -8.741 1.00 93.94 86 ILE A O 1
ATOM 688 N N . LYS A 1 87 ? 16.276 -9.174 -8.870 1.00 95.50 87 LYS A N 1
ATOM 689 C CA . LYS A 1 87 ? 16.501 -9.251 -7.419 1.00 95.50 87 LYS A CA 1
ATOM 690 C C . LYS A 1 87 ? 15.607 -8.274 -6.652 1.00 95.50 87 LYS A C 1
ATOM 692 O O . LYS A 1 87 ? 15.051 -8.632 -5.613 1.00 95.50 87 LYS A O 1
ATOM 697 N N . THR A 1 88 ? 15.462 -7.056 -7.167 1.00 95.19 88 THR A N 1
ATOM 698 C CA . THR A 1 88 ? 14.622 -6.012 -6.569 1.00 95.19 88 THR A CA 1
ATOM 699 C C . THR A 1 88 ? 13.152 -6.413 -6.606 1.00 95.19 88 THR A C 1
ATOM 701 O O . THR A 1 88 ? 12.480 -6.325 -5.583 1.00 95.19 88 THR A O 1
ATOM 704 N N . GLN A 1 89 ? 12.671 -6.950 -7.727 1.00 96.00 89 GLN A N 1
ATOM 705 C CA . GLN A 1 89 ? 11.303 -7.451 -7.859 1.00 96.00 89 GLN A CA 1
ATOM 706 C C . GLN A 1 89 ? 10.984 -8.559 -6.853 1.00 96.00 89 GLN A C 1
ATOM 708 O O . GLN A 1 89 ? 9.939 -8.498 -6.204 1.00 96.00 89 GLN A O 1
ATOM 713 N N . LYS A 1 90 ? 11.882 -9.536 -6.670 1.00 95.81 90 LYS A N 1
ATOM 714 C CA . LYS A 1 90 ? 11.684 -10.615 -5.687 1.00 95.81 90 LYS A CA 1
ATOM 715 C C . LYS A 1 90 ? 11.529 -10.055 -4.277 1.00 95.81 90 LYS A C 1
ATOM 717 O O . LYS A 1 90 ? 10.567 -10.387 -3.589 1.00 95.81 90 LYS A O 1
ATOM 722 N N . LYS A 1 91 ? 12.419 -9.134 -3.893 1.00 97.12 91 LYS A N 1
ATOM 723 C CA . LYS A 1 91 ? 12.352 -8.445 -2.599 1.00 97.12 91 LYS A CA 1
ATOM 724 C C . LYS A 1 91 ? 11.036 -7.677 -2.434 1.00 97.12 91 LYS A C 1
ATOM 726 O O . LYS A 1 91 ? 10.407 -7.782 -1.387 1.00 97.12 91 LYS A O 1
ATOM 731 N N . LEU A 1 92 ? 10.601 -6.942 -3.458 1.00 97.06 92 LEU A N 1
ATOM 732 C CA . LEU A 1 92 ? 9.326 -6.218 -3.437 1.00 97.06 92 LEU A CA 1
ATOM 733 C C . LEU A 1 92 ? 8.135 -7.167 -3.269 1.00 97.06 92 LEU A C 1
ATOM 735 O O . LEU A 1 92 ? 7.263 -6.911 -2.446 1.00 97.06 92 LEU A O 1
ATOM 739 N N . CYS A 1 93 ? 8.122 -8.298 -3.977 1.00 96.44 93 CYS A N 1
ATOM 740 C CA . CYS A 1 93 ? 7.061 -9.300 -3.853 1.00 96.44 93 CYS A CA 1
ATOM 741 C C . CYS A 1 93 ? 7.002 -9.924 -2.452 1.00 96.44 93 CYS A C 1
ATOM 743 O O . CYS A 1 93 ? 5.914 -10.170 -1.929 1.00 96.44 93 CYS A O 1
ATOM 745 N N . GLU A 1 94 ? 8.154 -10.191 -1.836 1.00 96.44 94 GLU A N 1
ATOM 746 C CA . GLU A 1 94 ? 8.234 -10.668 -0.451 1.00 96.44 94 GLU A CA 1
ATOM 747 C C . GLU A 1 94 ? 7.711 -9.614 0.534 1.00 96.44 94 GLU A C 1
ATOM 749 O O . GLU A 1 94 ? 6.924 -9.944 1.425 1.00 96.44 94 GLU A O 1
ATOM 754 N N . GLN A 1 95 ? 8.091 -8.347 0.343 1.00 96.44 95 GLN A N 1
ATOM 755 C CA . GLN A 1 95 ? 7.642 -7.234 1.182 1.00 96.44 95 GLN A CA 1
ATOM 756 C C . GLN A 1 95 ? 6.131 -7.005 1.078 1.00 96.44 95 GLN A C 1
ATOM 758 O O . GLN A 1 95 ? 5.472 -6.954 2.116 1.00 96.44 95 GLN A O 1
ATOM 763 N N . ILE A 1 96 ? 5.573 -6.952 -0.138 1.00 96.75 96 ILE A N 1
ATOM 764 C CA . ILE A 1 96 ? 4.122 -6.844 -0.364 1.00 96.75 96 ILE A CA 1
ATOM 765 C C . ILE A 1 96 ? 3.409 -7.996 0.332 1.00 96.75 96 ILE A C 1
ATOM 767 O O . ILE A 1 96 ? 2.542 -7.764 1.163 1.00 96.75 96 ILE A O 1
ATOM 771 N N . ASN A 1 97 ? 3.826 -9.242 0.085 1.00 95.44 97 ASN A N 1
ATOM 772 C CA . ASN A 1 97 ? 3.202 -10.401 0.722 1.00 95.44 97 ASN A CA 1
ATOM 773 C C . ASN A 1 97 ? 3.236 -10.326 2.253 1.00 95.44 97 ASN A C 1
ATOM 775 O O . ASN A 1 97 ? 2.257 -10.688 2.905 1.00 95.44 97 ASN A O 1
ATOM 779 N N . SER A 1 98 ? 4.355 -9.891 2.834 1.00 95.19 98 SER A N 1
ATOM 780 C CA . SER A 1 98 ? 4.494 -9.758 4.284 1.00 95.19 98 SER A CA 1
ATOM 781 C C . SER A 1 98 ? 3.559 -8.683 4.844 1.00 95.19 98 SER A C 1
ATOM 783 O O . SER A 1 98 ? 2.831 -8.949 5.802 1.00 95.19 98 SER A O 1
ATOM 785 N N . ILE A 1 99 ? 3.544 -7.493 4.237 1.00 94.25 99 ILE A N 1
ATOM 786 C CA . ILE A 1 99 ? 2.724 -6.359 4.682 1.00 94.25 99 ILE A CA 1
ATOM 787 C C . ILE A 1 99 ? 1.238 -6.663 4.481 1.00 94.25 99 ILE A C 1
ATOM 789 O O . ILE A 1 99 ? 0.465 -6.531 5.427 1.00 94.25 99 ILE A O 1
ATOM 793 N N . THR A 1 100 ? 0.833 -7.163 3.311 1.00 95.94 100 THR A N 1
ATOM 794 C CA . THR A 1 100 ? -0.561 -7.530 3.027 1.00 95.94 100 THR A CA 1
ATOM 795 C C . THR A 1 100 ? -1.067 -8.587 4.007 1.00 95.94 100 THR A C 1
ATOM 797 O O . THR A 1 100 ? -2.138 -8.413 4.585 1.00 95.94 100 THR A O 1
ATOM 800 N N . LYS A 1 101 ? -0.296 -9.655 4.273 1.00 95.00 101 LYS A N 1
ATOM 801 C CA . LYS A 1 101 ? -0.672 -10.673 5.275 1.00 95.00 101 LYS A CA 1
ATOM 802 C C . LYS A 1 101 ? -0.830 -10.072 6.664 1.00 95.00 101 LYS A C 1
ATOM 804 O O . LYS A 1 101 ? -1.759 -10.430 7.385 1.00 95.00 101 LYS A O 1
ATOM 809 N N . HIS A 1 102 ? 0.080 -9.178 7.041 1.00 92.81 102 HIS A N 1
ATOM 810 C CA . HIS A 1 102 ? 0.045 -8.516 8.336 1.00 92.81 102 HIS A CA 1
ATOM 811 C C . HIS A 1 102 ? -1.193 -7.615 8.480 1.00 92.81 102 HIS A C 1
ATOM 813 O O . HIS A 1 102 ? -1.917 -7.738 9.467 1.00 92.81 102 HIS A O 1
ATOM 819 N N . ILE A 1 103 ? -1.486 -6.780 7.478 1.00 93.12 103 ILE A N 1
ATOM 820 C CA . ILE A 1 103 ? -2.669 -5.905 7.451 1.00 93.12 103 ILE A CA 1
ATOM 821 C C 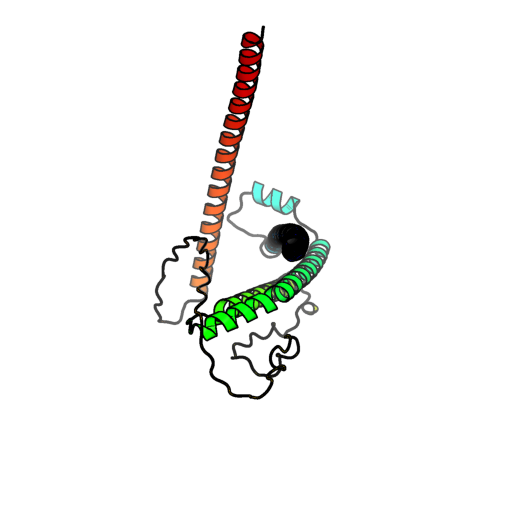. ILE A 1 103 ? -3.954 -6.736 7.494 1.00 93.12 103 ILE A C 1
ATOM 823 O O . ILE A 1 103 ? -4.795 -6.504 8.358 1.00 93.12 103 ILE A O 1
ATOM 827 N N . VAL A 1 104 ? -4.087 -7.747 6.629 1.00 94.81 104 VAL A N 1
ATOM 828 C CA . VAL A 1 104 ? -5.276 -8.616 6.598 1.00 94.81 104 VAL A CA 1
ATOM 829 C C . VAL A 1 104 ? -5.477 -9.304 7.946 1.00 94.81 104 VAL A C 1
ATOM 831 O O . VAL A 1 104 ? -6.575 -9.253 8.492 1.00 94.81 104 VAL A O 1
ATOM 834 N N . LYS A 1 105 ? -4.419 -9.867 8.543 1.00 92.25 105 LYS A N 1
ATOM 835 C CA . LYS A 1 105 ? -4.498 -10.511 9.862 1.00 92.25 105 LYS A CA 1
ATOM 836 C C . LYS A 1 105 ? -4.944 -9.543 10.963 1.00 92.25 105 LYS A C 1
ATOM 838 O O . LYS A 1 105 ? -5.735 -9.930 11.819 1.00 92.25 105 LYS A O 1
ATOM 843 N N . CYS A 1 106 ? -4.432 -8.313 10.971 1.00 89.62 106 CYS A N 1
ATOM 844 C CA . CYS A 1 106 ? -4.784 -7.317 11.983 1.00 89.62 106 CYS A CA 1
ATOM 845 C C . CYS A 1 106 ? -6.199 -6.751 11.798 1.00 89.62 106 CYS A C 1
ATOM 847 O O . CYS A 1 106 ? -6.877 -6.485 12.788 1.00 89.62 106 CYS A O 1
ATOM 849 N N . CYS A 1 107 ? -6.647 -6.569 10.557 1.00 92.06 107 CYS A N 1
ATOM 850 C CA . CYS A 1 107 ? -7.912 -5.906 10.249 1.00 92.06 107 CYS A CA 1
ATOM 851 C C . CYS A 1 107 ? -9.098 -6.872 10.108 1.00 92.06 107 CYS A C 1
ATOM 853 O O . CYS A 1 107 ? -10.238 -6.436 10.245 1.00 92.06 107 CYS A O 1
ATOM 855 N N . ALA A 1 108 ? -8.868 -8.169 9.878 1.00 93.31 108 ALA A N 1
ATOM 856 C CA . ALA A 1 108 ? -9.933 -9.153 9.664 1.00 93.31 108 ALA A CA 1
ATOM 857 C C . ALA A 1 108 ? -10.943 -9.206 10.823 1.00 93.31 108 ALA A C 1
ATOM 859 O O . ALA A 1 108 ? -12.145 -9.128 10.595 1.00 93.31 108 ALA A O 1
ATOM 860 N N . ALA A 1 109 ? -10.465 -9.278 12.069 1.00 90.06 109 ALA A N 1
ATOM 861 C CA . ALA A 1 109 ? -11.352 -9.338 13.233 1.00 90.06 109 ALA A CA 1
ATOM 862 C C . ALA A 1 109 ? -12.162 -8.042 13.414 1.00 90.06 109 ALA A C 1
ATOM 864 O O . ALA A 1 109 ? -13.366 -8.099 13.639 1.00 90.06 109 ALA A O 1
ATOM 865 N N . LEU A 1 110 ? -11.509 -6.884 13.255 1.00 89.62 110 LEU A N 1
ATOM 866 C CA . LEU A 1 110 ? -12.145 -5.571 13.408 1.00 89.62 110 LEU A CA 1
ATOM 867 C C . LEU A 1 110 ? -13.217 -5.331 12.339 1.00 89.62 110 LEU A C 1
ATOM 869 O O . LEU A 1 110 ? -14.321 -4.903 12.653 1.00 89.62 110 LEU A O 1
ATOM 873 N N . THR A 1 111 ? -12.909 -5.652 11.081 1.00 93.12 111 THR A N 1
ATOM 874 C CA . THR A 1 111 ? -13.860 -5.505 9.967 1.00 93.12 111 THR A CA 1
ATOM 875 C C . THR A 1 111 ? -15.025 -6.490 10.068 1.00 93.12 111 THR A C 1
ATOM 877 O O . THR A 1 111 ? -16.148 -6.129 9.729 1.00 93.12 111 THR A O 1
ATOM 880 N N . ALA A 1 112 ? -14.804 -7.702 10.592 1.00 91.38 112 ALA A N 1
ATOM 881 C CA . ALA A 1 112 ? -15.883 -8.650 10.866 1.00 91.38 112 ALA A CA 1
ATOM 882 C C . ALA A 1 112 ? -16.816 -8.158 11.986 1.00 91.38 112 ALA A C 1
ATOM 884 O O . ALA A 1 112 ? -18.034 -8.214 11.835 1.00 91.38 112 ALA A O 1
ATOM 885 N N . GLU A 1 113 ? -16.268 -7.647 13.090 1.00 90.19 113 GLU A N 1
ATOM 886 C CA . GLU A 1 113 ? -17.058 -7.080 14.192 1.00 90.19 113 GLU A CA 1
ATOM 887 C C . GLU A 1 113 ? -17.870 -5.854 13.745 1.00 90.19 113 GLU A C 1
ATOM 889 O O . GLU A 1 113 ? -19.060 -5.737 14.064 1.00 90.19 113 GLU A O 1
ATOM 894 N N . GLU A 1 114 ? -17.259 -4.972 12.952 1.00 89.62 114 GLU A N 1
ATOM 895 C CA . GLU A 1 114 ? -17.942 -3.821 12.363 1.00 89.62 114 GLU A CA 1
ATOM 896 C C . GLU A 1 114 ? -19.075 -4.267 11.428 1.00 89.62 114 GLU A C 1
ATOM 898 O O . GLU A 1 114 ? -20.196 -3.768 11.551 1.00 89.62 114 GLU A O 1
ATOM 903 N N . MET A 1 115 ? -18.834 -5.270 10.578 1.00 93.25 115 MET A N 1
ATOM 904 C CA . MET A 1 115 ? -19.860 -5.864 9.716 1.00 93.25 115 MET A CA 1
ATOM 905 C C . MET A 1 115 ? -21.043 -6.402 10.528 1.00 93.25 115 MET A C 1
ATOM 907 O O . MET A 1 115 ? -22.193 -6.074 10.223 1.00 93.25 115 MET A O 1
ATOM 911 N N . PHE A 1 116 ? -20.793 -7.188 11.583 1.00 91.31 116 PHE A N 1
ATOM 912 C CA . PHE A 1 116 ? -21.859 -7.706 12.450 1.00 91.31 116 PHE A CA 1
ATOM 913 C C . PHE A 1 116 ? -22.654 -6.575 13.107 1.00 91.31 116 PHE A C 1
ATOM 915 O O . PHE A 1 116 ? -23.888 -6.611 13.127 1.00 91.31 116 PHE A O 1
ATOM 922 N N . THR A 1 117 ? -21.960 -5.548 13.598 1.00 91.88 117 THR A N 1
ATOM 923 C CA . THR A 1 117 ? -22.588 -4.381 14.224 1.00 91.88 117 THR A CA 1
ATOM 924 C C . THR A 1 117 ? -23.496 -3.659 13.233 1.00 91.88 117 THR A C 1
ATOM 926 O O . THR A 1 117 ? -24.676 -3.451 13.520 1.00 91.88 117 THR A O 1
ATOM 929 N N . LYS A 1 118 ? -23.006 -3.340 12.034 1.00 93.94 118 LYS A N 1
ATOM 930 C CA . LYS A 1 118 ? -23.789 -2.676 10.981 1.00 93.94 118 LYS A CA 1
ATOM 931 C C . LYS A 1 118 ? -24.976 -3.515 10.508 1.00 93.94 118 LYS A C 1
ATOM 933 O O . LYS A 1 118 ? -26.062 -2.986 10.261 1.00 93.94 118 LYS A O 1
ATOM 938 N N . GLN A 1 119 ? -24.809 -4.835 10.442 1.00 93.12 119 GLN A N 1
ATOM 939 C CA . GLN A 1 119 ? -25.875 -5.757 10.055 1.00 93.12 119 GLN A CA 1
ATOM 940 C C . GLN A 1 119 ? -27.017 -5.785 11.082 1.00 93.12 119 GLN A C 1
ATOM 942 O O . GLN A 1 119 ? -28.188 -5.780 10.693 1.00 93.12 119 GLN A O 1
ATOM 947 N N . LEU A 1 120 ? -26.701 -5.742 12.383 1.00 94.62 120 LEU A N 1
ATOM 948 C CA . LEU A 1 120 ? -27.700 -5.607 13.452 1.00 94.62 120 LEU A CA 1
ATOM 949 C C . LEU A 1 120 ? -28.485 -4.292 13.337 1.00 94.62 120 LEU A C 1
ATOM 951 O O . LEU A 1 120 ? -29.702 -4.280 13.534 1.00 94.62 120 LEU A O 1
ATOM 955 N N . HIS A 1 121 ? -27.811 -3.209 12.945 1.00 94.12 121 HIS A N 1
ATOM 956 C CA . HIS A 1 121 ? -28.420 -1.895 12.720 1.00 94.12 121 HIS A CA 1
ATOM 957 C C . HIS A 1 121 ? -29.122 -1.758 11.355 1.00 94.12 121 HIS A C 1
ATOM 959 O O . HIS A 1 121 ? -29.722 -0.720 11.079 1.00 94.12 121 HIS A O 1
ATOM 965 N N . LYS A 1 122 ? -29.128 -2.816 10.526 1.00 94.06 122 LYS A N 1
ATOM 966 C CA . LYS A 1 122 ? -29.721 -2.849 9.174 1.00 94.06 122 LYS A CA 1
ATOM 967 C C . LYS A 1 122 ? -29.151 -1.781 8.234 1.00 94.06 122 LYS A C 1
ATOM 969 O O . LYS A 1 122 ? -29.868 -1.248 7.384 1.00 94.06 122 LYS A O 1
ATOM 974 N N . GLU A 1 123 ? -27.866 -1.480 8.376 1.00 95.19 123 GLU A N 1
ATOM 975 C CA . GLU A 1 123 ? -27.158 -0.579 7.470 1.00 95.19 123 GLU A CA 1
ATOM 976 C C . GLU A 1 123 ? -26.952 -1.244 6.101 1.00 95.19 123 GLU A C 1
ATOM 978 O O . GLU A 1 123 ? -26.668 -2.440 6.000 1.00 95.19 123 GLU A O 1
ATOM 983 N N . SER A 1 124 ? -27.124 -0.476 5.021 1.00 91.00 124 SER A N 1
ATOM 984 C CA . SER A 1 124 ? -27.066 -0.998 3.647 1.00 91.00 124 SER A CA 1
ATOM 985 C C . SER A 1 124 ? -25.658 -1.376 3.181 1.00 91.00 124 SER A C 1
ATOM 987 O O . SER A 1 124 ? -25.515 -2.080 2.184 1.00 91.00 124 SER A O 1
ATOM 989 N N . ASP A 1 125 ? -24.630 -0.883 3.864 1.00 93.56 125 ASP A N 1
ATOM 990 C CA . ASP A 1 125 ? -23.214 -1.029 3.535 1.00 93.56 125 ASP A CA 1
ATOM 991 C C . ASP A 1 125 ? -22.442 -1.830 4.593 1.00 93.56 125 ASP A C 1
ATOM 993 O O . ASP A 1 125 ? -21.230 -1.690 4.708 1.00 93.56 125 ASP A O 1
ATOM 997 N N . ALA A 1 126 ? -23.123 -2.722 5.321 1.00 92.00 126 ALA A N 1
ATOM 998 C CA . ALA A 1 126 ? -22.519 -3.535 6.379 1.00 92.00 126 ALA A CA 1
ATOM 999 C C . ALA A 1 126 ? -21.290 -4.353 5.932 1.00 92.00 126 ALA A C 1
ATOM 1001 O O . ALA A 1 126 ? -20.390 -4.587 6.725 1.00 92.00 126 ALA A O 1
ATOM 1002 N N . GLU A 1 127 ? -21.228 -4.778 4.668 1.00 93.50 127 GLU A N 1
ATOM 1003 C CA . GLU A 1 127 ? -20.128 -5.602 4.135 1.00 93.50 127 GLU A CA 1
ATOM 1004 C C . GLU A 1 127 ? -18.962 -4.781 3.559 1.00 93.50 127 GLU A C 1
ATOM 1006 O O . GLU A 1 127 ? -17.957 -5.344 3.118 1.00 93.50 127 GLU A O 1
ATOM 1011 N N . LYS A 1 128 ? -19.081 -3.452 3.520 1.00 94.94 128 LYS A N 1
ATOM 1012 C CA . LYS A 1 128 ? -18.177 -2.588 2.759 1.00 94.94 128 LYS A CA 1
ATOM 1013 C C . LYS A 1 128 ? -16.721 -2.713 3.204 1.00 94.94 128 LYS A C 1
ATOM 1015 O O . LYS A 1 128 ? -15.854 -2.890 2.354 1.00 94.94 128 LYS A O 1
ATOM 1020 N N . GLU A 1 129 ? -16.438 -2.650 4.502 1.00 93.62 129 GLU A N 1
ATOM 1021 C CA . GLU A 1 129 ? -15.061 -2.667 5.009 1.00 93.62 129 GLU A CA 1
ATOM 1022 C C . GLU A 1 129 ? -14.372 -4.020 4.782 1.00 93.62 129 GLU A C 1
ATOM 1024 O O . GLU A 1 129 ? -13.183 -4.069 4.464 1.00 93.62 129 GLU A O 1
ATOM 1029 N N . VAL A 1 130 ? -15.126 -5.120 4.883 1.00 94.19 130 VAL A N 1
ATOM 1030 C CA . VAL A 1 130 ? -14.628 -6.470 4.579 1.00 94.19 130 VAL A CA 1
ATOM 1031 C C . VAL A 1 130 ? -14.293 -6.589 3.090 1.00 94.19 130 VAL A C 1
ATOM 1033 O O . VAL A 1 130 ? -13.233 -7.110 2.731 1.00 94.19 130 VAL A O 1
ATOM 1036 N N . LEU A 1 131 ? -15.160 -6.066 2.217 1.00 95.56 131 LEU A N 1
ATOM 1037 C CA . LEU A 1 131 ? -14.923 -6.042 0.773 1.00 95.56 131 LEU A CA 1
ATOM 1038 C C . LEU A 1 131 ? -13.738 -5.145 0.395 1.00 95.56 131 LEU A C 1
ATOM 1040 O O . LEU A 1 131 ? -12.940 -5.535 -0.454 1.00 95.56 131 LEU A O 1
ATOM 1044 N N . ASP A 1 132 ? -13.581 -3.986 1.036 1.00 95.69 132 ASP A N 1
ATOM 1045 C CA . ASP A 1 132 ? -12.447 -3.085 0.806 1.00 95.69 132 ASP A CA 1
ATOM 1046 C C . ASP A 1 132 ? -11.119 -3.736 1.241 1.00 95.69 132 ASP A C 1
ATOM 1048 O O . ASP A 1 132 ? -10.123 -3.652 0.515 1.00 95.69 132 ASP A O 1
ATOM 1052 N N . LEU A 1 133 ? -11.101 -4.460 2.370 1.00 94.94 133 LEU A N 1
ATOM 1053 C CA . LEU A 1 133 ? -9.921 -5.208 2.820 1.00 94.94 133 LEU A CA 1
ATOM 1054 C C . LEU A 1 133 ? -9.552 -6.329 1.839 1.00 94.94 133 LEU A C 1
ATOM 1056 O O . LEU A 1 133 ? -8.375 -6.498 1.503 1.00 94.94 133 LEU A O 1
ATOM 1060 N N . LYS A 1 134 ? -10.553 -7.074 1.353 1.00 95.94 134 LYS A N 1
ATOM 1061 C CA . LYS A 1 134 ? -10.351 -8.132 0.356 1.00 95.94 134 LYS A CA 1
ATOM 1062 C C . LYS A 1 134 ? -9.844 -7.562 -0.967 1.00 95.94 134 LYS A C 1
ATOM 1064 O O . LYS A 1 134 ? -8.877 -8.067 -1.529 1.00 95.94 134 LYS A O 1
ATOM 1069 N N . ARG A 1 135 ? -10.438 -6.460 -1.419 1.00 97.12 135 ARG A N 1
ATOM 1070 C CA . ARG A 1 135 ? -10.025 -5.760 -2.631 1.00 97.12 135 ARG A CA 1
ATOM 1071 C C . ARG A 1 135 ? -8.571 -5.294 -2.556 1.00 97.12 135 ARG A C 1
ATOM 1073 O O . ARG A 1 135 ? -7.833 -5.509 -3.510 1.00 97.12 135 ARG A O 1
ATOM 1080 N N . MET A 1 136 ? -8.151 -4.688 -1.443 1.00 96.25 136 MET A N 1
ATOM 1081 C CA . MET A 1 136 ? -6.755 -4.274 -1.248 1.00 96.25 136 MET A CA 1
ATOM 1082 C C . MET A 1 136 ? -5.802 -5.473 -1.345 1.00 96.25 136 MET A C 1
ATOM 1084 O O . MET A 1 136 ? -4.785 -5.400 -2.033 1.00 96.25 136 MET A O 1
ATOM 1088 N N . GLN A 1 137 ? -6.156 -6.600 -0.716 1.00 96.50 137 GLN A N 1
ATOM 1089 C CA . GLN A 1 137 ? -5.380 -7.835 -0.819 1.00 96.50 137 GLN A CA 1
ATOM 1090 C C . GLN A 1 137 ? -5.249 -8.309 -2.277 1.00 96.50 137 GLN A C 1
ATOM 1092 O O . GLN A 1 137 ? -4.153 -8.676 -2.703 1.00 96.50 137 GLN A O 1
ATOM 1097 N N . ASP A 1 138 ? -6.344 -8.295 -3.035 1.00 95.19 138 ASP A N 1
ATOM 1098 C CA . ASP A 1 138 ? -6.349 -8.723 -4.435 1.00 95.19 138 ASP A CA 1
ATOM 1099 C C . ASP A 1 138 ? -5.522 -7.774 -5.321 1.00 95.19 138 ASP A C 1
ATOM 1101 O O . ASP A 1 138 ? -4.744 -8.240 -6.149 1.00 95.19 138 ASP A O 1
ATOM 1105 N N . GLU A 1 139 ? -5.593 -6.457 -5.095 1.00 95.75 139 GLU A N 1
ATOM 1106 C CA . GLU A 1 139 ? -4.762 -5.461 -5.791 1.00 95.75 139 GLU A CA 1
ATOM 1107 C C . GLU A 1 139 ? -3.255 -5.691 -5.539 1.00 95.75 139 GLU A C 1
ATOM 1109 O O . GLU A 1 139 ? -2.445 -5.587 -6.466 1.00 95.75 139 GLU A O 1
ATOM 1114 N N . CYS A 1 140 ? -2.863 -6.088 -4.321 1.00 96.00 140 CYS A N 1
ATOM 1115 C CA . CYS A 1 140 ? -1.484 -6.485 -4.020 1.00 96.00 140 CYS A CA 1
ATOM 1116 C C . CYS A 1 140 ? -1.051 -7.743 -4.795 1.00 96.00 140 CYS A C 1
ATOM 1118 O O . CYS A 1 140 ? 0.069 -7.793 -5.312 1.00 96.00 140 CYS A O 1
ATOM 1120 N N . TYR A 1 141 ? -1.918 -8.753 -4.907 1.00 94.88 141 TYR A N 1
ATOM 1121 C CA . TYR A 1 141 ? -1.621 -9.961 -5.687 1.00 94.88 141 TYR A CA 1
ATOM 1122 C C . TYR A 1 141 ? -1.558 -9.690 -7.192 1.00 94.88 141 TYR A C 1
ATOM 1124 O O . TYR A 1 141 ? -0.648 -10.189 -7.861 1.00 94.88 141 TYR A O 1
ATOM 1132 N N . ASP A 1 142 ? -2.460 -8.858 -7.708 1.00 95.44 142 ASP A N 1
ATOM 1133 C CA . ASP A 1 142 ? -2.453 -8.404 -9.098 1.00 95.44 142 ASP A CA 1
ATOM 1134 C C . ASP A 1 142 ? -1.156 -7.647 -9.414 1.00 95.44 142 ASP A C 1
ATOM 1136 O O . ASP A 1 142 ? -0.559 -7.858 -10.475 1.00 95.44 142 ASP A O 1
ATOM 1140 N N . TRP A 1 143 ? -0.654 -6.825 -8.485 1.00 96.50 143 TRP A N 1
ATOM 1141 C CA . TRP A 1 143 ? 0.644 -6.170 -8.649 1.00 96.50 143 TRP A CA 1
ATOM 1142 C C . TRP A 1 143 ? 1.794 -7.180 -8.714 1.00 96.50 143 TRP A C 1
ATOM 1144 O O . TRP A 1 143 ? 2.631 -7.101 -9.615 1.00 96.50 143 TRP A O 1
ATOM 1154 N N . ILE A 1 144 ? 1.828 -8.164 -7.806 1.00 95.75 144 ILE A N 1
ATOM 1155 C CA . ILE A 1 144 ? 2.858 -9.217 -7.809 1.00 95.75 144 ILE A CA 1
ATOM 1156 C C . ILE A 1 144 ? 2.838 -9.963 -9.143 1.00 95.75 144 ILE A C 1
ATOM 1158 O O . ILE A 1 144 ? 3.891 -10.159 -9.753 1.00 95.75 144 ILE A O 1
ATOM 1162 N N . TYR A 1 145 ? 1.656 -10.350 -9.616 1.00 95.00 145 TYR A N 1
ATOM 1163 C CA . TYR A 1 145 ? 1.494 -11.011 -10.906 1.00 95.00 145 TYR A CA 1
ATOM 1164 C C . TYR A 1 145 ? 1.991 -10.126 -12.056 1.00 95.00 145 TYR A C 1
ATOM 1166 O O . TYR A 1 145 ? 2.829 -10.554 -12.848 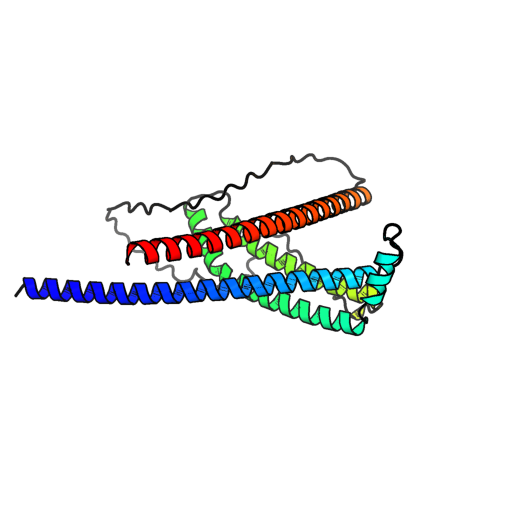1.00 95.00 145 TYR A O 1
ATOM 1174 N N . THR A 1 146 ? 1.562 -8.863 -12.092 1.00 94.94 146 THR A N 1
ATOM 1175 C CA . THR A 1 146 ? 1.978 -7.892 -13.114 1.00 94.94 146 THR A CA 1
ATOM 1176 C C . THR A 1 146 ? 3.496 -7.718 -13.132 1.00 94.94 146 THR A C 1
ATOM 1178 O O . THR A 1 146 ? 4.101 -7.707 -14.201 1.00 94.94 146 THR A O 1
ATOM 1181 N N . SER A 1 147 ? 4.140 -7.662 -11.963 1.00 95.06 147 SER A N 1
ATOM 1182 C CA . SER A 1 147 ? 5.599 -7.542 -11.863 1.00 95.06 147 SER A CA 1
ATOM 1183 C C . SER A 1 147 ? 6.335 -8.736 -12.487 1.00 95.06 147 SER A C 1
ATOM 1185 O O . SER A 1 147 ? 7.383 -8.556 -13.105 1.00 95.06 147 SER A O 1
ATOM 1187 N N . LYS A 1 148 ? 5.774 -9.950 -12.374 1.00 93.50 148 LYS A N 1
ATOM 1188 C CA . LYS A 1 148 ? 6.331 -11.160 -12.994 1.00 93.50 148 LYS A CA 1
ATOM 1189 C C . LYS A 1 148 ? 6.178 -11.133 -14.510 1.00 93.50 148 LYS A C 1
ATOM 1191 O O . LYS A 1 148 ? 7.137 -11.431 -15.209 1.00 93.50 148 LYS A O 1
ATOM 1196 N N . VAL A 1 149 ? 5.004 -10.733 -15.004 1.00 93.06 149 VAL A N 1
ATOM 1197 C CA . VAL A 1 149 ? 4.737 -10.601 -16.447 1.00 93.06 149 VAL A CA 1
ATOM 1198 C C . VAL A 1 149 ? 5.685 -9.584 -17.083 1.00 93.06 149 VAL A C 1
ATOM 1200 O O . VAL A 1 149 ? 6.305 -9.877 -18.099 1.00 93.06 149 VAL A O 1
ATOM 1203 N N . LEU A 1 150 ? 5.859 -8.417 -16.456 1.00 93.25 150 LEU A N 1
ATOM 1204 C CA . LEU A 1 150 ? 6.776 -7.386 -16.946 1.00 93.25 150 LEU A CA 1
ATOM 1205 C C . LEU A 1 150 ? 8.234 -7.865 -16.995 1.00 93.25 150 LEU A C 1
ATOM 1207 O O . LEU A 1 150 ? 8.959 -7.523 -17.927 1.00 93.25 150 LEU A O 1
ATOM 1211 N N . LEU A 1 151 ? 8.671 -8.658 -16.011 1.00 91.62 151 LEU A N 1
ATOM 1212 C CA . LEU A 1 151 ? 10.007 -9.252 -16.041 1.00 91.62 151 LEU A CA 1
ATOM 1213 C C . LEU A 1 151 ? 10.160 -10.310 -17.125 1.00 91.62 151 LEU A C 1
ATOM 1215 O O . LEU A 1 151 ? 11.200 -10.327 -17.771 1.00 91.62 151 LEU A O 1
ATOM 1219 N N . ALA A 1 152 ? 9.159 -11.168 -17.320 1.00 91.00 152 ALA A N 1
ATOM 1220 C CA . ALA A 1 152 ? 9.196 -12.199 -18.353 1.00 91.00 152 ALA A CA 1
ATOM 1221 C C . ALA A 1 152 ? 9.349 -11.586 -19.750 1.00 91.00 152 ALA A C 1
ATOM 1223 O O . ALA A 1 152 ? 10.158 -12.065 -20.544 1.00 91.00 152 ALA A O 1
ATOM 1224 N N . GLU A 1 153 ? 8.642 -10.481 -20.007 1.00 90.44 153 GLU A N 1
ATOM 1225 C CA . GLU A 1 153 ? 8.782 -9.703 -21.240 1.00 90.44 153 GLU A CA 1
ATOM 1226 C C . GLU A 1 153 ? 10.206 -9.145 -21.389 1.00 90.44 153 GLU A C 1
ATOM 1228 O O . GLU A 1 153 ? 10.825 -9.264 -22.445 1.00 90.44 153 GLU A O 1
ATOM 1233 N N . LEU A 1 154 ? 10.770 -8.596 -20.307 1.00 88.62 154 LEU A N 1
ATOM 1234 C CA . LEU A 1 154 ? 12.116 -8.025 -20.314 1.00 88.62 154 LEU A CA 1
ATOM 1235 C C . LEU A 1 154 ? 13.214 -9.077 -20.541 1.00 88.62 154 LEU A C 1
ATOM 1237 O O . LEU A 1 154 ? 14.202 -8.801 -21.221 1.00 88.62 154 LEU A O 1
ATOM 1241 N N . THR A 1 155 ? 13.077 -10.266 -19.955 1.00 87.12 155 THR A N 1
ATOM 1242 C CA . THR A 1 155 ? 14.076 -11.341 -20.056 1.00 87.12 155 THR A CA 1
ATOM 1243 C C . THR A 1 155 ? 13.836 -12.279 -21.235 1.00 87.12 155 THR A C 1
ATOM 1245 O O . THR A 1 155 ? 14.680 -13.138 -21.487 1.00 87.12 155 THR A O 1
ATOM 1248 N N . SER A 1 156 ? 12.705 -12.140 -21.940 1.00 85.06 156 SER A N 1
ATOM 1249 C CA . SER A 1 156 ? 12.204 -13.129 -22.908 1.00 85.06 156 SER A CA 1
ATOM 1250 C C . SER A 1 156 ? 12.127 -14.550 -22.320 1.00 85.06 156 SER A C 1
ATOM 1252 O O . SER A 1 156 ? 12.262 -15.539 -23.039 1.00 85.06 156 SER A O 1
ATOM 1254 N N . ASP A 1 157 ? 11.947 -14.650 -20.999 1.00 79.62 157 ASP A N 1
ATOM 1255 C CA . ASP A 1 157 ? 11.895 -15.915 -20.264 1.00 79.62 157 ASP A CA 1
ATOM 1256 C C . ASP A 1 157 ? 10.455 -16.183 -19.825 1.00 79.62 157 ASP A C 1
ATOM 1258 O O . ASP A 1 157 ? 10.000 -15.737 -18.768 1.00 79.62 157 ASP A O 1
ATOM 1262 N N . GLU A 1 158 ? 9.731 -16.924 -20.662 1.00 71.50 158 GLU A N 1
ATOM 1263 C CA . GLU A 1 158 ? 8.337 -17.307 -20.419 1.00 71.50 158 GLU A CA 1
ATOM 1264 C C . GLU A 1 158 ? 8.174 -18.232 -19.199 1.00 71.50 158 GLU A C 1
ATOM 1266 O O . GLU A 1 158 ? 7.066 -18.367 -18.680 1.00 71.50 158 GLU A O 1
ATOM 1271 N N . SER A 1 159 ? 9.257 -18.830 -18.679 1.00 73.94 159 SER A N 1
ATOM 1272 C CA . SER A 1 159 ? 9.190 -19.715 -17.505 1.00 73.94 159 SER A CA 1
ATOM 1273 C C . SER A 1 159 ? 8.844 -18.984 -16.199 1.00 73.94 159 SER A C 1
ATOM 1275 O O . SER A 1 159 ? 8.509 -19.621 -15.198 1.00 73.94 159 SER A O 1
ATOM 1277 N N . LEU A 1 160 ? 8.892 -17.648 -16.200 1.00 65.75 160 LEU A N 1
ATOM 1278 C CA . LEU A 1 160 ? 8.606 -16.802 -15.040 1.00 65.75 160 LEU A CA 1
ATOM 1279 C C . LEU A 1 160 ? 7.107 -16.524 -14.826 1.00 65.75 160 LEU A C 1
ATOM 1281 O O . LEU A 1 160 ? 6.732 -16.009 -13.764 1.00 65.75 160 LEU A O 1
ATOM 1285 N N . VAL A 1 161 ? 6.251 -16.859 -15.798 1.00 67.44 161 VAL A N 1
ATOM 1286 C CA . VAL A 1 161 ? 4.802 -16.619 -15.736 1.00 67.44 161 VAL A CA 1
ATOM 1287 C C . VAL A 1 161 ? 4.065 -17.935 -15.504 1.00 67.44 161 VAL A C 1
ATOM 1289 O O . VAL A 1 161 ? 4.041 -18.817 -16.356 1.00 67.44 161 VAL A O 1
ATOM 1292 N N . ASP A 1 162 ? 3.404 -18.049 -14.353 1.00 62.50 162 ASP A N 1
ATOM 1293 C CA . ASP A 1 162 ? 2.382 -19.076 -14.159 1.00 62.50 162 ASP A CA 1
ATOM 1294 C C . ASP A 1 162 ? 1.183 -18.710 -15.048 1.00 62.50 162 ASP A C 1
ATOM 1296 O O . ASP A 1 162 ? 0.597 -17.637 -14.900 1.00 62.50 162 ASP A O 1
ATOM 1300 N N . THR A 1 163 ? 0.827 -19.574 -16.001 1.00 54.34 163 THR A N 1
ATOM 1301 C CA . THR A 1 163 ? -0.197 -19.305 -17.037 1.00 54.34 163 THR A CA 1
ATOM 1302 C C . THR A 1 163 ? -1.626 -19.181 -16.497 1.00 54.34 163 THR A C 1
ATOM 1304 O O . THR A 1 163 ? -2.550 -18.894 -17.258 1.00 54.34 163 THR A O 1
ATOM 1307 N N . ASN A 1 164 ? -1.825 -19.349 -15.187 1.00 54.94 164 ASN A N 1
ATOM 1308 C CA . ASN A 1 164 ? -3.071 -19.012 -14.516 1.00 54.94 164 ASN A CA 1
ATOM 1309 C C . ASN A 1 164 ? -2.917 -17.671 -13.778 1.00 54.94 164 ASN A C 1
ATOM 1311 O O . ASN A 1 164 ? -2.230 -17.633 -12.752 1.00 54.94 164 ASN A O 1
ATOM 1315 N N . PRO A 1 165 ? -3.578 -16.584 -14.226 1.00 57.59 165 PRO A N 1
ATOM 1316 C CA . PRO A 1 165 ? -3.726 -15.403 -13.384 1.00 57.59 165 PRO A CA 1
ATOM 1317 C C . PRO A 1 165 ? -4.413 -15.801 -12.066 1.00 57.59 165 PRO A C 1
ATOM 1319 O O . PRO A 1 165 ? -5.175 -16.778 -12.052 1.00 57.59 165 PRO A O 1
ATOM 1322 N N . PRO A 1 166 ? -4.175 -15.075 -10.954 1.00 56.28 166 PRO A N 1
ATOM 1323 C CA . PRO A 1 166 ? -4.934 -15.294 -9.728 1.00 56.28 166 PRO A CA 1
ATOM 1324 C C . PRO A 1 166 ? -6.421 -15.249 -10.086 1.00 56.28 166 PRO A C 1
ATOM 1326 O O . PRO A 1 166 ? -6.907 -14.262 -10.642 1.00 56.28 166 PRO A O 1
ATOM 1329 N N . LYS A 1 167 ? -7.125 -16.372 -9.884 1.00 48.22 167 LYS A N 1
ATOM 1330 C CA . LYS A 1 167 ? -8.536 -16.494 -10.251 1.00 48.22 167 LYS A CA 1
ATOM 1331 C C . LYS A 1 167 ? -9.299 -15.368 -9.564 1.00 48.22 167 LYS A C 1
ATOM 1333 O O . LYS A 1 167 ? -9.460 -15.379 -8.349 1.00 48.22 167 LYS A O 1
ATOM 1338 N N . ARG A 1 168 ? -9.798 -14.416 -10.354 1.00 50.53 168 ARG A N 1
ATOM 1339 C CA . ARG A 1 168 ? -10.865 -13.516 -9.923 1.00 50.53 168 ARG A CA 1
ATOM 1340 C C . ARG A 1 168 ? -12.128 -14.357 -9.820 1.00 50.53 168 ARG A C 1
ATOM 1342 O O . ARG A 1 168 ? -12.875 -14.475 -10.789 1.00 50.53 168 ARG A O 1
ATOM 1349 N N . GLU A 1 169 ? -12.345 -14.982 -8.670 1.00 39.50 169 GLU A N 1
ATOM 1350 C CA . GLU A 1 169 ? -13.677 -15.459 -8.323 1.00 39.50 169 GLU A CA 1
ATOM 1351 C C . GLU A 1 169 ? -14.560 -14.227 -8.117 1.00 39.50 169 GLU A C 1
ATOM 1353 O O . GLU A 1 169 ? -14.680 -13.669 -7.032 1.00 39.50 169 GLU A O 1
ATOM 1358 N N . VAL A 1 170 ? -15.170 -13.768 -9.208 1.00 44.50 170 VAL A N 1
ATOM 1359 C CA . VAL A 1 170 ? -16.346 -12.901 -9.160 1.00 44.50 170 VAL A CA 1
ATOM 1360 C C . VAL A 1 170 ? -17.537 -13.790 -8.800 1.00 44.50 170 VAL A C 1
ATOM 1362 O O . VAL A 1 170 ? -18.457 -13.938 -9.592 1.00 44.50 170 VAL A O 1
ATOM 1365 N N . GLU A 1 171 ? -17.517 -14.443 -7.637 1.00 37.28 171 GLU A N 1
ATOM 1366 C CA . GLU A 1 171 ? -18.662 -15.203 -7.142 1.00 37.28 171 GLU A CA 1
ATOM 1367 C C . GLU A 1 171 ? -18.804 -15.067 -5.623 1.00 37.28 171 GLU A C 1
ATOM 1369 O O . GLU A 1 171 ? -17.863 -15.208 -4.847 1.00 37.28 171 GLU A O 1
ATOM 1374 N N . ARG A 1 172 ? -20.044 -14.753 -5.233 1.00 39.09 172 ARG A N 1
ATOM 1375 C CA . ARG A 1 172 ? -20.608 -14.802 -3.881 1.00 39.09 172 ARG A CA 1
ATOM 1376 C C . ARG A 1 172 ? -19.991 -15.963 -3.075 1.00 39.09 172 ARG A C 1
ATOM 1378 O O . ARG A 1 172 ? -19.953 -17.069 -3.611 1.00 39.09 172 ARG A O 1
ATOM 1385 N N . PRO A 1 173 ? -19.579 -15.752 -1.809 1.00 31.84 173 PRO A N 1
ATOM 1386 C CA . PRO A 1 173 ? -18.739 -16.693 -1.070 1.00 31.84 173 PRO A CA 1
ATOM 1387 C C . PRO A 1 173 ? -19.304 -18.117 -1.094 1.00 31.84 173 PRO A C 1
ATOM 1389 O O . PRO A 1 173 ? -20.335 -18.417 -0.488 1.00 31.84 173 PRO A O 1
ATOM 1392 N N . SER A 1 174 ? -18.610 -18.988 -1.827 1.00 36.88 174 SER A N 1
ATOM 1393 C CA . SER A 1 174 ? -18.796 -20.431 -1.788 1.00 36.88 174 SER A CA 1
ATOM 1394 C C . SER A 1 174 ? -18.083 -20.973 -0.553 1.00 36.88 174 SER A C 1
ATOM 1396 O O . SER A 1 174 ? -16.940 -20.621 -0.266 1.00 36.88 174 SER A O 1
ATOM 1398 N N . ALA A 1 175 ? -18.775 -21.830 0.193 1.00 41.28 175 ALA A N 1
ATOM 1399 C CA . ALA A 1 175 ? -18.467 -22.250 1.562 1.00 41.28 175 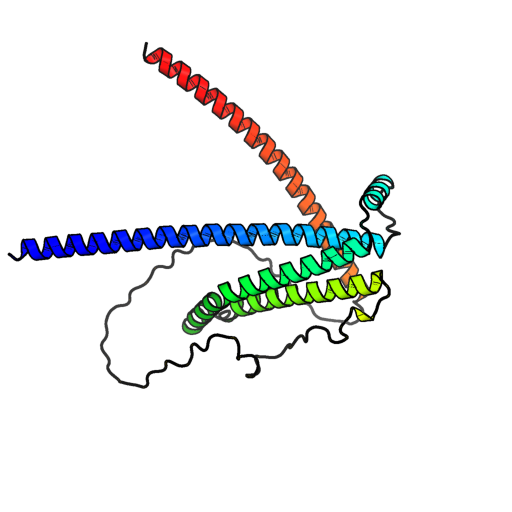ALA A CA 1
ATOM 1400 C C . ALA A 1 175 ? -17.188 -23.102 1.751 1.00 41.28 175 ALA A C 1
ATOM 1402 O O . ALA A 1 175 ? -17.093 -23.851 2.720 1.00 41.28 175 ALA A O 1
ATOM 1403 N N . LYS A 1 176 ? -16.217 -23.056 0.830 1.00 37.84 176 LYS A N 1
ATOM 1404 C CA . LYS A 1 176 ? -15.018 -23.911 0.869 1.00 37.84 176 LYS A CA 1
ATOM 1405 C C . LYS A 1 176 ? -13.708 -23.182 1.184 1.00 37.84 176 LYS A C 1
ATOM 1407 O O . LYS A 1 176 ? -12.817 -23.838 1.706 1.00 37.84 176 LYS A O 1
ATOM 1412 N N . ASP A 1 177 ? -13.636 -21.860 1.019 1.00 38.16 177 ASP A N 1
ATOM 1413 C CA . ASP A 1 177 ? -12.447 -21.055 1.381 1.00 38.16 177 ASP A CA 1
ATOM 1414 C C . ASP A 1 177 ? -12.549 -20.381 2.763 1.00 38.16 177 ASP A C 1
ATOM 1416 O O . ASP A 1 177 ? -11.735 -19.546 3.152 1.00 38.16 177 ASP A O 1
ATOM 1420 N N . GLN A 1 178 ? -13.529 -20.797 3.566 1.00 42.47 178 GLN A N 1
ATOM 1421 C CA . GLN A 1 178 ? -13.762 -20.319 4.933 1.00 42.47 178 GLN A CA 1
ATOM 1422 C C . GLN A 1 178 ? -12.820 -20.943 5.982 1.00 42.47 178 GLN A C 1
ATOM 1424 O O . GLN A 1 178 ? -12.994 -20.703 7.172 1.00 42.47 178 GLN A O 1
ATOM 1429 N N . SER A 1 179 ? -11.831 -21.741 5.563 1.00 42.31 179 SER A N 1
ATOM 1430 C CA . SER A 1 179 ? -11.006 -22.546 6.476 1.00 42.31 179 SER A CA 1
ATOM 1431 C C . SER A 1 179 ? -9.956 -21.754 7.270 1.00 42.31 179 SER A C 1
ATOM 1433 O O . SER A 1 179 ? -9.424 -22.303 8.229 1.00 42.31 179 SER A O 1
ATOM 1435 N N . ASP A 1 180 ? -9.669 -20.499 6.908 1.00 38.88 180 ASP A N 1
ATOM 1436 C CA . ASP A 1 180 ? -8.660 -19.662 7.588 1.00 38.88 180 ASP A CA 1
ATOM 1437 C C . ASP A 1 180 ? -9.244 -18.415 8.280 1.00 38.88 180 ASP A C 1
ATOM 1439 O O . ASP A 1 180 ? -8.507 -17.616 8.863 1.00 38.88 180 ASP A O 1
ATOM 1443 N N . TRP A 1 181 ? -10.570 -18.245 8.262 1.00 36.19 181 TRP A N 1
ATOM 1444 C CA . TRP A 1 181 ? -11.235 -17.238 9.089 1.00 36.19 181 TRP A CA 1
ATOM 1445 C C . TRP A 1 181 ? -11.510 -17.819 10.482 1.00 36.19 181 TRP A C 1
ATOM 1447 O O . TRP A 1 181 ? -11.964 -18.960 10.572 1.00 36.19 181 TRP A O 1
ATOM 1457 N N . PRO A 1 182 ? -11.255 -17.081 11.579 1.00 35.44 182 PRO A N 1
ATOM 1458 C CA . PRO A 1 182 ? -11.604 -17.558 12.910 1.00 35.44 182 PRO A CA 1
ATOM 1459 C C . PRO A 1 182 ? -13.112 -17.825 12.976 1.00 35.44 182 PRO A C 1
ATOM 1461 O O . PRO A 1 182 ? -13.924 -16.919 12.783 1.00 35.44 182 PRO A O 1
ATOM 1464 N N . ASP A 1 183 ? -13.472 -19.085 13.225 1.00 36.94 183 ASP A N 1
ATOM 1465 C CA . ASP A 1 183 ? -14.849 -19.520 13.430 1.00 36.94 183 ASP A CA 1
ATOM 1466 C C . ASP A 1 183 ? -15.387 -18.906 14.731 1.00 36.94 183 ASP A C 1
ATOM 1468 O O . ASP A 1 183 ? -15.156 -19.405 15.830 1.00 36.94 183 ASP A O 1
ATOM 1472 N N . ILE A 1 184 ? -16.081 -17.775 14.603 1.00 43.38 184 ILE A N 1
ATOM 1473 C CA . ILE A 1 184 ? -16.773 -17.085 15.704 1.00 43.38 184 ILE A CA 1
ATOM 1474 C C . ILE A 1 184 ? -18.220 -17.614 15.851 1.00 43.38 184 ILE A C 1
ATOM 1476 O O . ILE A 1 184 ? -19.029 -17.068 16.597 1.00 43.38 184 ILE A O 1
ATOM 1480 N N . SER A 1 185 ? -18.586 -18.714 15.178 1.00 40.22 185 SER A N 1
ATOM 1481 C CA . SER A 1 185 ? -19.962 -19.234 15.202 1.00 40.22 185 SER A CA 1
ATOM 1482 C C . SER A 1 185 ? -20.205 -20.371 16.203 1.00 40.22 185 SER A C 1
ATOM 1484 O O . SER A 1 185 ? -21.351 -20.806 16.346 1.00 40.22 185 SER A O 1
ATOM 1486 N N . SER A 1 186 ? -19.195 -20.844 16.943 1.00 36.88 186 SER A N 1
ATOM 1487 C CA . SER A 1 186 ? -19.332 -22.052 17.775 1.00 36.88 186 SER A CA 1
ATOM 1488 C C . SER A 1 186 ? -19.732 -21.848 19.246 1.00 36.88 186 SER A C 1
ATOM 1490 O O . SER A 1 186 ? -19.790 -22.829 19.983 1.00 36.88 186 SER A O 1
ATOM 1492 N N . GLU A 1 187 ? -20.096 -20.644 19.699 1.00 35.12 187 GLU A N 1
ATOM 1493 C CA . GLU A 1 187 ? -20.668 -20.443 21.049 1.00 35.12 187 GLU A CA 1
ATOM 1494 C C . GLU A 1 187 ? -22.124 -19.956 21.019 1.00 35.12 187 GLU A C 1
ATOM 1496 O O . GLU A 1 187 ? -22.541 -19.076 21.767 1.00 35.12 187 GLU A O 1
ATOM 1501 N N . ARG A 1 188 ? -22.966 -20.597 20.198 1.00 39.44 188 ARG A N 1
ATOM 1502 C CA . ARG A 1 188 ? -24.413 -20.608 20.467 1.00 39.44 188 ARG A CA 1
ATOM 1503 C C . ARG A 1 188 ? -24.706 -21.576 21.611 1.00 39.44 188 ARG A C 1
ATOM 1505 O O . ARG A 1 188 ? -24.955 -22.762 21.390 1.00 39.44 188 ARG A O 1
ATOM 1512 N N . ARG A 1 189 ? -24.712 -21.061 22.841 1.00 37.44 189 ARG A N 1
ATOM 1513 C CA . ARG A 1 189 ? -25.468 -21.690 23.931 1.00 37.44 189 ARG A CA 1
ATOM 1514 C C . ARG A 1 189 ? -26.952 -21.601 23.576 1.00 37.44 189 ARG A C 1
ATOM 1516 O O . ARG A 1 189 ? -27.463 -20.515 23.325 1.00 37.44 189 ARG A O 1
ATOM 1523 N N . LYS A 1 190 ? -27.594 -22.765 23.483 1.00 36.78 190 LYS A N 1
ATOM 1524 C CA . LYS A 1 190 ? -29.049 -22.898 23.405 1.00 36.78 190 LYS A CA 1
ATOM 1525 C C . LYS A 1 190 ? -29.667 -22.398 24.707 1.00 36.78 190 LYS A C 1
ATOM 1527 O O . LYS A 1 190 ? -29.169 -22.770 25.764 1.00 36.78 190 LYS A O 1
ATOM 1532 N N . ASP A 1 191 ? -30.695 -21.575 24.529 1.00 34.47 191 ASP A N 1
ATOM 1533 C CA . ASP A 1 191 ? -31.909 -21.395 25.325 1.00 34.47 191 ASP A CA 1
ATOM 1534 C C . ASP A 1 191 ? -31.781 -21.461 26.854 1.00 34.47 191 ASP A C 1
ATOM 1536 O O . ASP A 1 191 ? -31.482 -22.506 27.416 1.00 34.47 191 ASP A O 1
ATOM 1540 N N . ASP A 1 192 ? -32.110 -20.350 27.516 1.00 32.50 192 ASP A N 1
ATOM 1541 C CA . ASP A 1 192 ? -33.314 -20.335 28.348 1.00 32.50 192 ASP A CA 1
ATOM 1542 C C . ASP A 1 192 ? -33.904 -18.918 28.423 1.00 32.50 192 ASP A C 1
ATOM 1544 O O . ASP A 1 192 ? -33.211 -17.906 28.543 1.00 32.50 192 ASP A O 1
ATOM 1548 N N . ASP A 1 193 ? -35.220 -18.921 28.264 1.00 37.75 193 ASP A N 1
ATOM 1549 C CA . ASP A 1 193 ? -36.214 -17.882 28.478 1.00 37.75 193 ASP A CA 1
ATOM 1550 C C . ASP A 1 193 ? -36.078 -17.255 29.874 1.00 37.75 193 ASP A C 1
ATOM 1552 O O . ASP A 1 193 ? -36.106 -17.969 30.870 1.00 37.75 193 ASP A O 1
ATOM 1556 N N . ASP A 1 194 ? -35.930 -15.929 29.949 1.00 30.81 194 ASP A N 1
ATOM 1557 C CA . ASP A 1 194 ? -36.691 -15.136 30.915 1.00 30.81 194 ASP A CA 1
ATOM 1558 C C . ASP A 1 194 ? -36.577 -13.632 30.633 1.00 30.81 194 ASP A C 1
ATOM 1560 O O . ASP A 1 194 ? -35.510 -13.021 30.536 1.00 30.81 194 ASP A O 1
ATOM 1564 N N . THR A 1 195 ? -37.753 -13.030 30.519 1.00 39.59 195 THR A N 1
ATOM 1565 C CA . THR A 1 195 ? -37.985 -11.599 30.358 1.00 39.59 195 THR A CA 1
ATOM 1566 C C . THR A 1 195 ? -37.704 -10.873 31.672 1.00 39.59 195 THR A C 1
ATOM 1568 O O . THR A 1 195 ? -38.507 -10.973 32.595 1.00 39.59 195 THR A O 1
ATOM 1571 N N . ILE A 1 196 ? -36.651 -10.051 31.750 1.00 33.00 196 ILE A N 1
ATOM 1572 C CA . ILE A 1 196 ? -36.575 -8.947 32.723 1.00 33.00 196 ILE A CA 1
ATOM 1573 C C . ILE A 1 196 ? -35.989 -7.717 32.032 1.00 33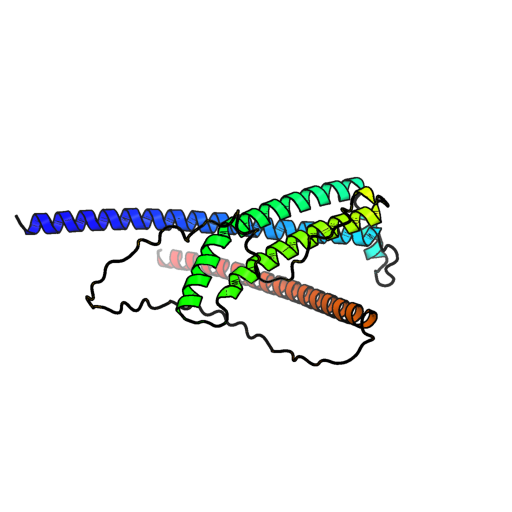.00 196 ILE A C 1
ATOM 1575 O O . ILE A 1 196 ? -34.901 -7.746 31.466 1.00 33.00 196 ILE A O 1
ATOM 1579 N N . GLY A 1 197 ? -36.774 -6.641 32.048 1.00 26.58 197 GLY A N 1
ATOM 1580 C CA . GLY A 1 197 ? -36.414 -5.364 31.458 1.00 26.58 197 GLY A CA 1
ATOM 1581 C C . GLY A 1 197 ? -35.329 -4.599 32.212 1.00 26.58 197 GLY A C 1
ATOM 1582 O O . GLY A 1 197 ? -34.818 -5.034 33.240 1.00 26.58 197 GLY A O 1
ATOM 1583 N N . ALA A 1 198 ? -35.113 -3.396 31.686 1.00 26.12 198 ALA A N 1
ATOM 1584 C CA . ALA A 1 198 ? -34.363 -2.261 32.214 1.00 26.12 198 ALA A CA 1
ATOM 1585 C C . ALA A 1 198 ? -33.138 -1.880 31.371 1.00 26.12 198 ALA A C 1
ATOM 1587 O O . ALA A 1 198 ? -32.160 -2.604 31.240 1.00 26.12 198 ALA A O 1
ATOM 1588 N N . GLU A 1 199 ? -33.250 -0.641 30.893 1.00 27.14 199 GLU A N 1
ATOM 1589 C CA . GLU A 1 199 ? -32.170 0.330 30.748 1.00 27.14 199 GLU A CA 1
ATOM 1590 C C . GLU A 1 199 ? -31.326 0.264 29.473 1.00 27.14 199 GLU A C 1
ATOM 1592 O O . GLU A 1 199 ? -30.200 -0.211 29.393 1.00 27.14 199 GLU A O 1
ATOM 1597 N N . HIS A 1 200 ? -31.932 0.908 28.476 1.00 31.06 200 HIS A N 1
ATOM 1598 C CA . HIS A 1 200 ? -31.317 1.749 27.459 1.00 31.06 200 HIS A CA 1
ATOM 1599 C C . HIS A 1 200 ? -30.091 2.511 28.008 1.00 31.06 200 HIS A C 1
ATOM 1601 O O . HIS A 1 200 ? -30.215 3.601 28.566 1.00 31.06 200 HIS A O 1
ATOM 1607 N N . VAL A 1 201 ? -28.893 1.961 27.824 1.00 25.64 201 VAL A N 1
ATOM 1608 C CA . VAL A 1 201 ? -27.649 2.730 27.928 1.00 25.64 201 VAL A CA 1
ATOM 1609 C C . VAL A 1 201 ? -27.278 3.154 26.515 1.00 25.64 201 VAL A C 1
ATOM 1611 O O . VAL A 1 201 ? -26.656 2.413 25.760 1.00 25.64 201 VAL A O 1
ATOM 1614 N N . SER A 1 202 ? -27.717 4.357 26.143 1.00 25.39 202 SER A N 1
ATOM 1615 C CA . SER A 1 202 ? -27.236 5.042 24.947 1.00 25.39 202 SER A CA 1
ATOM 1616 C C . SER A 1 202 ? -25.745 5.317 25.119 1.00 25.39 202 SER A C 1
ATOM 1618 O O . SER A 1 202 ? -25.364 6.172 25.918 1.00 25.39 202 SER A O 1
ATOM 1620 N N . PHE A 1 203 ? -24.896 4.598 24.387 1.00 24.78 203 PHE A N 1
ATOM 1621 C CA . PHE A 1 203 ? -23.497 4.979 24.250 1.00 24.78 203 PHE A CA 1
ATOM 1622 C C . PHE A 1 203 ? -23.400 5.990 23.107 1.00 24.78 203 PHE A C 1
ATOM 1624 O O . PHE A 1 203 ? -23.604 5.667 21.938 1.00 24.78 203 PHE A O 1
ATOM 1631 N N . GLU A 1 204 ? -23.179 7.247 23.473 1.00 25.73 204 GLU A N 1
ATOM 1632 C CA . GLU A 1 204 ? -23.036 8.363 22.549 1.00 25.73 204 GLU A CA 1
ATOM 1633 C C . GLU A 1 204 ? -21.743 8.171 21.742 1.00 25.73 204 GLU A C 1
ATOM 1635 O O . GLU A 1 204 ? -20.628 8.312 22.249 1.00 25.73 204 GLU A O 1
ATOM 1640 N N . ALA A 1 205 ? -21.891 7.785 20.474 1.00 29.52 205 ALA A N 1
ATOM 1641 C CA . ALA A 1 205 ? -20.785 7.679 19.541 1.00 29.52 205 ALA A CA 1
ATOM 1642 C C . ALA A 1 205 ? -20.203 9.078 19.292 1.00 29.52 205 ALA A C 1
ATOM 1644 O O . ALA A 1 205 ? -20.822 9.927 18.646 1.00 29.52 205 ALA A O 1
ATOM 1645 N N . ILE A 1 206 ? -18.988 9.316 19.790 1.00 29.70 206 ILE A N 1
ATOM 1646 C CA . ILE A 1 206 ? -18.199 10.503 19.456 1.00 29.70 206 ILE A CA 1
ATOM 1647 C C . ILE A 1 206 ? -17.801 10.388 17.981 1.00 29.70 206 ILE A C 1
ATOM 1649 O O . ILE A 1 206 ? -16.764 9.830 17.623 1.00 29.70 206 ILE A O 1
ATOM 1653 N N . SER A 1 207 ? -18.659 10.923 17.117 1.00 31.36 207 SER A N 1
ATOM 1654 C CA . SER A 1 207 ? -18.401 11.088 15.692 1.00 31.36 207 SER A CA 1
ATOM 1655 C C . SER A 1 207 ? -17.298 12.130 15.498 1.00 31.36 207 SER A C 1
ATOM 1657 O O . SER A 1 207 ? -17.532 13.335 15.595 1.00 31.36 207 SER A O 1
ATOM 1659 N N . ARG A 1 208 ? -16.073 11.681 15.210 1.00 35.97 208 ARG A N 1
ATOM 1660 C CA . ARG A 1 208 ? -15.035 12.543 14.631 1.00 35.97 208 ARG A CA 1
ATOM 1661 C C . ARG A 1 208 ? -15.297 12.668 13.133 1.00 35.97 208 ARG A C 1
ATOM 1663 O O . ARG A 1 208 ? -14.939 11.794 12.353 1.00 35.97 208 ARG A O 1
ATOM 1670 N N . GLY A 1 209 ? -15.964 13.757 12.763 1.00 31.75 209 GLY A N 1
ATOM 1671 C CA . GLY A 1 209 ? -16.265 14.105 11.380 1.00 31.75 209 GLY A CA 1
ATOM 1672 C C . GLY A 1 209 ? -15.007 14.342 10.541 1.00 31.75 209 GLY A C 1
ATOM 1673 O O . GLY A 1 209 ? -14.148 15.146 10.899 1.00 31.75 209 GLY A O 1
ATOM 1674 N N . GLY A 1 210 ? -14.948 13.667 9.395 1.00 30.66 210 GLY A N 1
ATOM 1675 C CA . GLY A 1 210 ? -14.050 13.955 8.284 1.00 30.66 210 GLY A CA 1
ATOM 1676 C C . GLY A 1 210 ? -14.871 14.002 7.000 1.00 30.66 210 GLY A C 1
ATOM 1677 O O . GLY A 1 210 ? -15.281 12.973 6.471 1.00 30.66 210 GLY A O 1
ATOM 1678 N N . LEU A 1 211 ? -15.161 15.216 6.538 1.00 36.75 211 LEU A N 1
ATOM 1679 C CA . LEU A 1 211 ? -15.869 15.501 5.295 1.00 36.75 211 LEU A CA 1
ATOM 1680 C C . LEU A 1 211 ? -15.068 14.931 4.110 1.00 36.75 211 LEU A C 1
ATOM 1682 O O . LEU A 1 211 ? -13.953 15.380 3.855 1.00 36.75 211 LEU A O 1
ATOM 1686 N N . THR A 1 212 ? -15.632 13.998 3.344 1.00 32.16 212 THR A N 1
ATOM 1687 C CA . THR A 1 212 ? -15.215 13.801 1.948 1.00 32.16 212 THR A CA 1
ATOM 1688 C C . THR A 1 212 ? -16.437 13.819 1.048 1.00 32.16 212 THR A C 1
ATOM 1690 O O . THR A 1 212 ? -17.189 12.860 0.897 1.00 32.16 212 THR A O 1
ATOM 1693 N N . GLU A 1 213 ? -16.643 14.984 0.450 1.00 32.25 213 GLU A N 1
ATOM 1694 C CA . GLU A 1 213 ? -17.566 15.198 -0.646 1.00 32.25 213 GLU A CA 1
ATOM 1695 C C . GLU A 1 213 ? -17.098 14.380 -1.861 1.00 32.25 213 GLU A C 1
ATOM 1697 O O . GLU A 1 213 ? -16.134 14.733 -2.540 1.00 32.25 213 GLU A O 1
ATOM 1702 N N . ARG A 1 214 ? -17.760 13.249 -2.140 1.00 31.36 214 ARG A N 1
ATOM 1703 C CA . ARG A 1 214 ? -17.587 12.522 -3.406 1.00 31.36 214 ARG A CA 1
ATOM 1704 C C . ARG A 1 214 ? -18.659 12.953 -4.398 1.00 31.36 214 ARG A C 1
ATOM 1706 O O . ARG A 1 214 ? -19.825 12.573 -4.294 1.00 31.36 214 ARG A O 1
ATOM 1713 N N . ARG A 1 215 ? -18.227 13.712 -5.410 1.00 30.14 215 ARG A N 1
ATOM 1714 C CA . ARG A 1 215 ? -18.984 13.951 -6.645 1.00 30.14 215 ARG A CA 1
ATOM 1715 C C . ARG A 1 215 ? -19.374 12.614 -7.275 1.00 30.14 215 ARG A C 1
ATOM 1717 O O . ARG A 1 215 ? -18.518 11.801 -7.616 1.00 30.14 215 ARG A O 1
ATOM 1724 N N . ARG A 1 216 ? -20.679 12.422 -7.467 1.00 39.69 216 ARG A N 1
ATOM 1725 C CA . ARG A 1 216 ? -21.248 11.384 -8.331 1.00 39.69 216 ARG A CA 1
ATOM 1726 C C . ARG A 1 216 ? -20.884 11.710 -9.782 1.00 39.69 216 ARG A C 1
ATOM 1728 O O . ARG A 1 216 ? -21.261 12.774 -10.266 1.00 39.69 216 ARG A O 1
ATOM 1735 N N . LEU A 1 217 ? -20.202 10.804 -10.482 1.00 34.91 217 LEU A N 1
ATOM 1736 C CA . LEU A 1 217 ? -20.166 10.812 -11.945 1.00 34.91 217 LEU A CA 1
ATOM 1737 C C . LEU A 1 217 ? -21.029 9.667 -12.464 1.00 34.91 217 LEU A C 1
ATOM 1739 O O . LEU A 1 217 ? -20.884 8.514 -12.066 1.00 34.91 217 LEU A O 1
ATOM 1743 N N . GLY A 1 218 ? -22.002 10.069 -13.277 1.00 31.25 218 GLY A N 1
ATOM 1744 C CA . GLY A 1 218 ? -23.098 9.260 -13.765 1.00 31.25 218 GLY A CA 1
ATOM 1745 C C . GLY A 1 218 ? -22.667 8.133 -14.691 1.00 31.25 218 GLY A C 1
ATOM 1746 O O . GLY A 1 218 ? -21.745 8.240 -15.494 1.00 31.25 218 GLY A O 1
ATOM 1747 N N . ARG A 1 219 ? -23.432 7.059 -14.560 1.00 39.50 219 ARG A N 1
ATOM 1748 C CA . ARG A 1 219 ? -23.532 5.907 -15.442 1.00 39.50 219 ARG A CA 1
ATOM 1749 C C . ARG A 1 219 ? -24.210 6.346 -16.746 1.00 39.50 219 ARG A C 1
ATOM 1751 O O . ARG A 1 219 ? -25.327 6.849 -16.696 1.00 39.50 219 ARG A O 1
ATOM 1758 N N . SER A 1 220 ? -23.571 6.122 -17.890 1.00 32.78 220 SER A N 1
ATOM 1759 C CA . SER A 1 220 ? -24.246 6.077 -19.192 1.00 32.78 220 SER A CA 1
ATOM 1760 C C . SER A 1 220 ? -23.679 4.899 -19.967 1.00 32.78 220 SER A C 1
ATOM 1762 O O . SER A 1 220 ? -22.467 4.808 -20.149 1.00 32.78 220 SER A O 1
ATOM 1764 N N . GLY A 1 221 ? -24.558 3.966 -20.324 1.00 37.09 221 GLY A N 1
ATOM 1765 C CA . GLY A 1 221 ? -24.231 2.821 -21.163 1.00 37.09 221 GLY A CA 1
ATOM 1766 C C . GLY A 1 221 ? -24.205 3.178 -22.647 1.00 37.09 221 GLY A C 1
ATOM 1767 O O . GLY A 1 221 ? -24.584 4.287 -23.025 1.00 37.09 221 GLY A O 1
ATOM 1768 N N . GLY A 1 222 ? -23.810 2.185 -23.443 1.00 41.53 222 GLY A N 1
ATOM 1769 C CA . GLY A 1 222 ? -23.974 2.162 -24.893 1.00 41.53 222 GLY A CA 1
ATOM 1770 C C . GLY A 1 222 ? -22.661 2.178 -25.671 1.00 41.53 222 GLY A C 1
ATOM 1771 O O . GLY A 1 222 ? -21.990 3.202 -25.716 1.00 41.53 222 GLY A O 1
ATOM 1772 N N . ASP A 1 223 ? -22.408 1.038 -26.313 1.00 35.09 223 ASP A N 1
ATOM 1773 C CA . ASP A 1 223 ? -21.770 0.860 -27.623 1.00 35.09 223 ASP A CA 1
ATOM 1774 C C . ASP A 1 223 ? -20.263 0.529 -27.699 1.00 35.09 223 ASP A C 1
ATOM 1776 O O . ASP A 1 223 ? -19.374 1.266 -27.265 1.00 35.09 223 ASP A O 1
ATOM 1780 N N . ASP A 1 224 ? -20.036 -0.656 -28.280 1.00 49.22 224 ASP A N 1
ATOM 1781 C CA . ASP A 1 224 ? -18.782 -1.265 -28.722 1.00 49.22 224 ASP A CA 1
ATOM 1782 C C . ASP A 1 224 ? -18.032 -0.358 -29.711 1.00 49.22 224 ASP A C 1
ATOM 1784 O O . ASP A 1 224 ? -18.562 -0.043 -30.770 1.00 49.22 224 ASP A O 1
ATOM 1788 N N . ASP A 1 225 ? -16.816 0.061 -29.325 1.00 43.41 225 ASP A N 1
ATOM 1789 C CA . ASP A 1 225 ? -15.624 0.356 -30.167 1.00 43.41 225 ASP A CA 1
ATOM 1790 C C . ASP A 1 225 ? -14.552 1.144 -29.358 1.00 43.41 225 ASP A C 1
ATOM 1792 O O . ASP A 1 225 ? -13.961 2.136 -29.794 1.00 43.41 225 ASP A O 1
ATOM 1796 N N . GLY A 1 226 ? -14.306 0.753 -28.096 1.00 43.44 226 GLY A N 1
ATOM 1797 C CA . GLY A 1 226 ? -13.698 1.647 -27.091 1.00 43.44 226 GLY A CA 1
ATOM 1798 C C . GLY A 1 226 ? -12.283 1.339 -26.582 1.00 43.44 226 GLY A C 1
ATOM 1799 O O . GLY A 1 226 ? -11.728 2.162 -25.849 1.00 43.44 226 GLY A O 1
ATOM 1800 N N . ALA A 1 227 ? -11.668 0.202 -26.921 1.00 42.09 227 ALA A N 1
ATOM 1801 C CA . ALA A 1 227 ? -10.467 -0.267 -26.209 1.00 42.09 227 ALA A CA 1
ATOM 1802 C C . ALA A 1 227 ? -9.235 0.660 -26.360 1.00 42.09 227 ALA A C 1
ATOM 1804 O O . ALA A 1 227 ? -8.496 0.869 -25.399 1.00 42.09 227 ALA A O 1
ATOM 1805 N N . SER A 1 228 ? -9.050 1.306 -27.519 1.00 44.22 228 SER A N 1
ATOM 1806 C CA . SER A 1 228 ? -7.921 2.232 -27.753 1.00 44.22 228 SER A CA 1
ATOM 1807 C C . SER A 1 228 ? -8.140 3.633 -27.142 1.00 44.22 228 SER A C 1
ATOM 1809 O O . SER A 1 228 ? -7.197 4.316 -26.735 1.00 44.22 228 SER A O 1
ATOM 1811 N N . SER A 1 229 ? -9.400 4.063 -26.989 1.00 48.19 229 SER A N 1
ATOM 1812 C CA . SER A 1 229 ? -9.750 5.394 -26.462 1.00 48.19 229 SER A CA 1
ATOM 1813 C C . SER A 1 229 ? -9.675 5.465 -24.931 1.00 48.19 229 SER A C 1
ATOM 1815 O O . SER A 1 229 ? -9.288 6.494 -24.370 1.00 48.19 229 SER A O 1
ATOM 1817 N N . ILE A 1 230 ? -10.003 4.369 -24.239 1.00 48.84 230 ILE A N 1
ATOM 1818 C CA . ILE A 1 230 ? -10.003 4.302 -22.769 1.00 48.84 230 ILE A CA 1
ATOM 1819 C C . ILE A 1 230 ? -8.573 4.368 -22.215 1.00 48.84 230 ILE A C 1
ATOM 1821 O O . ILE A 1 230 ? -8.321 5.138 -21.286 1.00 48.84 230 ILE A O 1
ATOM 1825 N N . ALA A 1 231 ? -7.617 3.673 -22.842 1.00 47.69 231 ALA A N 1
ATOM 1826 C CA . ALA A 1 231 ? -6.200 3.747 -22.477 1.00 47.69 231 ALA A CA 1
ATOM 1827 C C . ALA A 1 231 ? -5.635 5.175 -22.634 1.00 47.69 231 ALA A C 1
ATOM 1829 O O . ALA A 1 231 ? -4.917 5.664 -21.762 1.00 47.69 231 ALA A O 1
ATOM 1830 N N . SER A 1 232 ? -6.037 5.899 -23.688 1.00 55.09 232 SER A N 1
ATOM 1831 C CA . SER A 1 232 ? -5.637 7.298 -23.911 1.00 55.09 232 SER A CA 1
ATOM 1832 C C . SER A 1 232 ? -6.242 8.270 -22.885 1.00 55.09 232 SER A C 1
ATOM 1834 O O . SER A 1 232 ? -5.574 9.209 -22.445 1.00 55.09 232 SER A O 1
ATOM 1836 N N . LYS A 1 233 ? -7.492 8.046 -22.460 1.00 62.75 233 LYS A N 1
ATOM 1837 C CA . LYS A 1 233 ? -8.160 8.854 -21.422 1.00 62.75 233 LYS A CA 1
ATOM 1838 C C . LYS A 1 233 ? -7.579 8.589 -20.032 1.00 62.75 233 LYS A C 1
ATOM 1840 O O . LYS A 1 233 ? -7.335 9.543 -19.300 1.00 62.75 233 LYS A O 1
ATOM 1845 N N . SER A 1 234 ? -7.299 7.327 -19.702 1.00 53.09 234 SER A N 1
ATOM 1846 C CA . SER A 1 234 ? -6.656 6.938 -18.440 1.00 53.09 234 SER A CA 1
ATOM 1847 C C . SER A 1 234 ? -5.226 7.470 -18.344 1.00 53.09 234 SER A C 1
ATOM 1849 O O . SER A 1 234 ? -4.834 7.988 -17.303 1.00 53.09 234 SER A O 1
ATOM 1851 N N . ALA A 1 235 ? -4.463 7.424 -19.440 1.00 57.44 235 ALA A N 1
ATOM 1852 C CA . ALA A 1 235 ? -3.128 8.009 -19.489 1.00 57.44 235 ALA A CA 1
ATOM 1853 C C . ALA A 1 235 ? -3.171 9.531 -19.278 1.00 57.44 235 ALA A C 1
ATOM 1855 O O . ALA A 1 235 ? -2.408 10.056 -18.474 1.00 57.44 235 ALA A O 1
ATOM 1856 N N . LYS A 1 236 ? -4.100 10.245 -19.933 1.00 69.06 236 LYS A N 1
ATOM 1857 C CA . LYS A 1 236 ? -4.297 11.691 -19.713 1.00 69.06 236 LYS A CA 1
ATOM 1858 C C . LYS A 1 236 ? -4.668 12.014 -18.265 1.00 69.06 236 LYS A C 1
ATOM 1860 O O . LYS A 1 236 ? -4.064 12.909 -17.690 1.00 69.06 236 LYS A O 1
ATOM 1865 N N . LEU A 1 237 ? -5.580 11.245 -17.667 1.00 74.44 237 LEU A N 1
ATOM 1866 C CA . LEU A 1 237 ? -5.926 11.360 -16.246 1.00 74.44 237 LEU A CA 1
ATOM 1867 C C . LEU A 1 237 ? -4.709 11.139 -15.337 1.00 74.44 237 LEU A C 1
ATOM 1869 O O . LEU A 1 237 ? -4.517 11.898 -14.391 1.00 74.44 237 LEU A O 1
ATOM 1873 N N . GLY A 1 238 ? -3.860 10.156 -15.648 1.00 66.69 238 GLY A N 1
ATOM 1874 C CA . GLY A 1 238 ? -2.610 9.914 -14.926 1.00 66.69 238 GLY A CA 1
ATOM 1875 C C . GLY A 1 238 ? -1.625 11.081 -15.040 1.00 66.69 238 GLY A C 1
ATOM 1876 O O . GLY A 1 238 ? -1.075 11.525 -14.037 1.00 66.69 238 GLY A O 1
ATOM 1877 N N . PHE A 1 239 ? -1.446 11.640 -16.239 1.00 67.94 239 PHE A N 1
ATOM 1878 C CA . PHE A 1 239 ? -0.576 12.803 -16.444 1.00 67.94 239 PHE A CA 1
ATOM 1879 C C . PHE A 1 239 ? -1.112 14.074 -15.777 1.00 67.94 239 PHE A C 1
ATOM 1881 O O . PHE A 1 239 ? -0.329 14.860 -15.241 1.00 67.94 239 PHE A O 1
ATOM 1888 N N . ASP A 1 240 ? -2.428 14.276 -15.771 1.00 70.69 240 ASP A N 1
ATOM 1889 C CA . ASP A 1 240 ? -3.046 15.395 -15.064 1.00 70.69 240 ASP A CA 1
ATOM 1890 C C . ASP A 1 240 ? -2.911 15.225 -13.543 1.00 70.69 240 ASP A C 1
ATOM 1892 O O . ASP A 1 240 ? -2.557 16.187 -12.860 1.00 70.69 240 ASP A O 1
ATOM 1896 N N . ALA A 1 241 ? -3.058 14.002 -13.017 1.00 70.12 241 ALA A N 1
ATOM 1897 C CA . ALA A 1 241 ? -2.783 13.699 -11.613 1.00 70.12 241 ALA A CA 1
ATOM 1898 C C . ALA A 1 241 ? -1.315 13.987 -11.245 1.00 70.12 241 ALA A C 1
ATOM 1900 O O . ALA A 1 241 ? -1.052 14.682 -10.263 1.00 70.12 241 ALA A O 1
ATOM 1901 N N . LEU A 1 242 ? -0.353 13.564 -12.071 1.00 72.94 242 LEU A N 1
ATOM 1902 C CA . LEU A 1 242 ? 1.070 13.865 -11.860 1.00 72.94 242 LEU A CA 1
ATOM 1903 C C . LEU A 1 242 ? 1.362 15.373 -11.884 1.00 72.94 242 LEU A C 1
ATOM 1905 O O . LEU A 1 242 ? 2.137 15.860 -11.061 1.00 72.94 242 LEU A O 1
ATOM 1909 N N . ARG A 1 243 ? 0.700 16.141 -12.761 1.00 78.38 243 ARG A N 1
ATOM 1910 C CA . ARG A 1 243 ? 0.814 17.608 -12.771 1.00 78.38 243 ARG A CA 1
ATOM 1911 C C . ARG A 1 243 ? 0.286 18.222 -11.474 1.00 78.38 243 ARG A C 1
ATOM 1913 O O . ARG A 1 243 ? 0.922 19.129 -10.941 1.00 78.38 243 ARG A O 1
ATOM 1920 N N . THR A 1 244 ? -0.842 17.734 -10.955 1.00 84.00 244 THR A N 1
ATOM 1921 C CA . THR A 1 244 ? -1.373 18.223 -9.672 1.00 84.00 244 THR A CA 1
ATOM 1922 C C . THR A 1 244 ? -0.451 17.886 -8.504 1.00 84.00 244 THR A C 1
ATOM 1924 O O . THR A 1 244 ? -0.237 18.734 -7.646 1.00 84.00 244 THR A O 1
ATOM 1927 N N . ILE A 1 245 ? 0.172 16.703 -8.505 1.00 82.06 245 ILE A N 1
ATOM 1928 C CA . ILE A 1 245 ? 1.155 16.318 -7.484 1.00 82.06 245 ILE A CA 1
ATOM 1929 C C . ILE A 1 245 ? 2.368 17.254 -7.526 1.00 82.06 245 ILE A C 1
ATOM 1931 O O . ILE A 1 245 ? 2.764 17.768 -6.483 1.00 82.06 245 ILE A O 1
ATOM 1935 N N . ALA A 1 246 ? 2.906 17.552 -8.712 1.00 81.56 246 ALA A N 1
ATOM 1936 C CA . ALA A 1 246 ? 4.022 18.488 -8.852 1.00 81.56 246 ALA A CA 1
ATOM 1937 C C . ALA A 1 246 ? 3.670 19.901 -8.343 1.00 81.56 246 ALA A C 1
ATOM 1939 O O . ALA A 1 246 ? 4.472 20.544 -7.667 1.00 81.56 246 ALA A O 1
ATOM 1940 N N . GLN A 1 247 ? 2.446 20.373 -8.605 1.00 85.75 247 GLN A N 1
ATOM 1941 C CA . GLN A 1 247 ? 1.961 21.656 -8.084 1.00 85.75 247 GLN A CA 1
ATOM 1942 C C . GLN A 1 247 ? 1.831 21.651 -6.556 1.00 85.75 247 GLN A C 1
ATOM 1944 O O . GLN A 1 247 ? 2.226 22.618 -5.906 1.00 85.75 247 GLN A O 1
ATOM 1949 N N . LEU A 1 248 ? 1.314 20.566 -5.975 1.00 88.88 248 LEU A N 1
ATOM 1950 C CA . LEU A 1 248 ? 1.195 20.421 -4.524 1.00 88.88 248 LEU A CA 1
ATOM 1951 C C . LEU A 1 248 ? 2.568 20.345 -3.843 1.00 88.88 248 LEU A C 1
ATOM 1953 O O . LEU A 1 248 ? 2.750 20.951 -2.791 1.00 88.88 248 LEU A O 1
ATOM 1957 N N . GLN A 1 249 ? 3.549 19.675 -4.455 1.00 88.94 249 GLN A N 1
ATOM 1958 C CA . GLN A 1 249 ? 4.930 19.650 -3.962 1.00 88.94 249 GLN A CA 1
ATOM 1959 C C . GLN A 1 249 ? 5.549 21.050 -3.930 1.00 88.94 249 GLN A C 1
ATOM 1961 O O . GLN A 1 249 ? 6.188 21.419 -2.946 1.00 88.94 249 GLN A O 1
ATOM 1966 N N . GLN A 1 250 ? 5.311 21.861 -4.963 1.00 89.62 250 GLN A N 1
ATOM 1967 C CA . GLN A 1 250 ? 5.787 23.241 -4.982 1.00 89.62 250 GLN A CA 1
ATOM 1968 C C . GLN A 1 250 ? 5.102 24.103 -3.910 1.00 89.62 250 GLN A C 1
ATOM 1970 O O . GLN A 1 250 ? 5.772 24.851 -3.198 1.00 89.62 250 GLN A O 1
ATOM 1975 N N . GLN A 1 251 ? 3.787 23.958 -3.734 1.00 89.81 251 GLN A N 1
ATOM 1976 C CA . GLN A 1 251 ? 3.056 24.666 -2.678 1.00 89.81 251 GLN A CA 1
ATOM 1977 C C . GLN A 1 251 ? 3.513 24.263 -1.272 1.00 89.81 251 GLN A C 1
ATOM 1979 O O . GLN A 1 251 ? 3.569 25.117 -0.385 1.00 89.81 251 GLN A O 1
ATOM 1984 N N . LEU A 1 252 ? 3.856 22.987 -1.066 1.00 89.56 252 LEU A N 1
ATOM 1985 C CA . LEU A 1 252 ? 4.404 22.503 0.197 1.00 89.56 252 LEU A CA 1
ATOM 1986 C C . LEU A 1 252 ? 5.769 23.141 0.478 1.00 89.56 252 LEU A C 1
ATOM 1988 O O . LEU A 1 252 ? 5.951 23.699 1.557 1.00 89.56 252 LEU A O 1
ATOM 1992 N N . ALA A 1 253 ? 6.671 23.166 -0.506 1.00 88.25 253 ALA A N 1
ATOM 1993 C CA . ALA A 1 253 ? 7.980 23.806 -0.363 1.00 88.25 253 ALA A CA 1
ATOM 1994 C C . ALA A 1 253 ? 7.865 25.306 -0.014 1.00 88.25 253 ALA A C 1
ATOM 1996 O O . ALA A 1 253 ? 8.571 25.817 0.857 1.00 88.25 253 ALA A O 1
ATOM 1997 N N . GLU A 1 254 ? 6.925 26.023 -0.637 1.00 91.00 254 GLU A N 1
ATOM 1998 C CA . GLU A 1 254 ? 6.648 27.431 -0.320 1.00 91.00 254 GLU A CA 1
ATOM 1999 C C . GLU A 1 254 ? 6.006 27.621 1.068 1.00 91.00 254 GLU A C 1
ATOM 2001 O O . GLU A 1 254 ? 6.229 28.636 1.739 1.00 91.00 254 GLU A O 1
ATOM 2006 N N . ALA A 1 255 ? 5.178 26.676 1.520 1.00 87.69 255 ALA A N 1
ATOM 2007 C CA . ALA A 1 255 ? 4.602 26.691 2.863 1.00 87.69 255 ALA A CA 1
ATOM 2008 C C . ALA A 1 255 ? 5.664 26.416 3.939 1.00 87.69 255 ALA A C 1
ATOM 2010 O O . ALA A 1 255 ? 5.699 27.125 4.946 1.00 87.69 255 ALA A O 1
ATOM 2011 N N . GLU A 1 256 ? 6.564 25.464 3.700 1.00 88.50 256 GLU A N 1
ATOM 2012 C CA . GLU A 1 256 ? 7.689 25.145 4.582 1.00 88.50 256 GLU A CA 1
ATOM 2013 C C . GLU A 1 256 ? 8.661 26.322 4.709 1.00 88.50 256 GLU A C 1
ATOM 2015 O O . GLU A 1 256 ? 9.016 26.704 5.825 1.00 88.50 256 GLU A O 1
ATOM 2020 N N . ALA A 1 257 ? 9.010 26.984 3.599 1.00 89.31 257 ALA A N 1
ATOM 2021 C CA . ALA A 1 257 ? 9.854 28.181 3.627 1.00 89.31 257 ALA A CA 1
ATOM 2022 C C . ALA A 1 257 ? 9.227 29.316 4.463 1.00 89.31 257 ALA A C 1
ATOM 2024 O O . ALA A 1 257 ? 9.916 30.001 5.226 1.00 89.31 257 ALA A O 1
ATOM 2025 N N . ARG A 1 258 ? 7.902 29.497 4.374 1.00 90.31 258 ARG A N 1
ATOM 2026 C CA . ARG A 1 258 ? 7.173 30.469 5.207 1.00 90.31 258 ARG A CA 1
ATOM 2027 C C . ARG A 1 258 ? 7.143 30.064 6.680 1.00 90.31 258 ARG A C 1
ATOM 2029 O O . ARG A 1 258 ? 7.317 30.930 7.537 1.00 90.31 258 ARG A O 1
ATOM 2036 N N . ALA A 1 259 ? 6.937 28.783 6.979 1.00 87.12 259 ALA A N 1
ATOM 2037 C CA . ALA A 1 259 ? 6.939 28.270 8.346 1.00 87.12 259 ALA A CA 1
ATOM 2038 C C . ALA A 1 259 ? 8.315 28.439 9.011 1.00 87.12 259 ALA A C 1
ATOM 2040 O O . ALA A 1 259 ? 8.386 28.946 10.131 1.00 87.12 259 ALA A O 1
ATOM 2041 N N . ALA A 1 260 ? 9.400 28.131 8.295 1.00 87.38 260 ALA A N 1
ATOM 2042 C CA . ALA A 1 260 ? 10.768 28.341 8.768 1.00 87.38 260 ALA A CA 1
ATOM 2043 C C . ALA A 1 260 ? 11.037 29.820 9.103 1.00 87.38 260 ALA A C 1
ATOM 2045 O O . ALA A 1 260 ? 11.550 30.135 10.178 1.00 87.38 260 ALA A O 1
ATOM 2046 N N . GLY A 1 261 ? 10.597 30.744 8.240 1.00 89.50 261 GLY A N 1
ATOM 2047 C CA . GLY A 1 261 ? 10.727 32.182 8.495 1.00 89.50 261 GLY A CA 1
ATOM 2048 C C . GLY A 1 261 ? 9.902 32.683 9.689 1.00 89.50 261 GLY A C 1
ATOM 2049 O O . GLY A 1 261 ? 10.306 33.624 10.374 1.00 89.50 261 GLY A O 1
ATOM 2050 N N . LEU A 1 262 ? 8.747 32.073 9.975 1.00 89.62 262 LEU A N 1
ATOM 2051 C CA . LEU A 1 262 ? 7.966 32.383 11.180 1.00 89.62 262 LEU A CA 1
ATOM 2052 C C . LEU A 1 262 ? 8.618 31.819 12.445 1.00 89.62 262 LEU A C 1
ATOM 2054 O O . LEU A 1 262 ? 8.608 32.490 13.476 1.00 89.62 262 LEU A O 1
ATOM 2058 N N . GLN A 1 263 ? 9.218 30.632 12.366 1.00 91.25 263 GLN A N 1
ATOM 2059 C CA . GLN A 1 263 ? 9.934 30.022 13.482 1.00 91.25 263 GLN A CA 1
ATOM 2060 C C . GLN A 1 263 ? 11.150 30.861 13.897 1.00 91.25 263 GLN A C 1
ATOM 2062 O O . GLN A 1 263 ? 11.329 31.126 15.085 1.00 91.25 263 GLN A O 1
ATOM 2067 N N . GLU A 1 264 ? 11.933 31.357 12.936 1.00 92.69 264 GLU A N 1
ATOM 2068 C CA . GLU A 1 264 ? 13.064 32.252 13.210 1.00 92.69 264 GLU A CA 1
ATOM 2069 C C . GLU A 1 264 ? 12.608 33.553 13.894 1.00 92.69 264 GLU A C 1
ATOM 2071 O O . GLU A 1 264 ? 13.186 33.980 14.898 1.00 92.69 264 GLU A O 1
ATOM 2076 N N . LYS A 1 265 ? 11.507 34.147 13.415 1.00 93.12 265 LYS A N 1
ATOM 2077 C CA . LYS A 1 265 ? 10.904 35.334 14.044 1.00 93.12 265 LYS A CA 1
ATOM 2078 C C . LYS A 1 265 ? 10.406 35.052 15.460 1.00 93.12 265 LYS A C 1
ATOM 2080 O O . LYS A 1 265 ? 10.618 35.881 16.342 1.00 93.12 265 LYS A O 1
ATOM 2085 N N . SER A 1 266 ? 9.778 33.899 15.690 1.00 90.69 266 SER A N 1
ATOM 2086 C CA . SER A 1 266 ? 9.332 33.483 17.026 1.00 90.69 266 SER A CA 1
ATOM 2087 C C . SER A 1 266 ? 10.516 33.342 17.978 1.00 90.69 266 SER A C 1
ATOM 2089 O O . SER A 1 266 ? 10.481 33.886 19.077 1.00 90.69 266 SER A O 1
ATOM 2091 N N . MET A 1 267 ? 11.597 32.691 17.539 1.00 92.00 267 MET A N 1
ATOM 2092 C CA . MET A 1 267 ? 12.816 32.553 18.340 1.00 92.00 267 MET A CA 1
ATOM 2093 C C . MET A 1 267 ? 13.447 33.909 18.671 1.00 92.00 267 MET A C 1
ATOM 2095 O O . MET A 1 267 ? 13.882 34.126 19.800 1.00 92.00 267 MET A O 1
ATOM 2099 N N . SER A 1 268 ? 13.481 34.835 17.709 1.00 93.50 268 SER A N 1
ATOM 2100 C CA . SER A 1 268 ? 13.987 36.193 17.930 1.00 93.50 268 SER A CA 1
ATOM 2101 C C . SER A 1 268 ? 13.150 36.958 18.964 1.00 93.50 268 SER A C 1
ATOM 2103 O O . SER A 1 268 ? 13.710 37.594 19.860 1.00 93.50 268 SER A O 1
ATOM 2105 N N . LEU A 1 269 ? 11.819 36.850 18.892 1.00 92.44 269 LEU A N 1
ATOM 2106 C CA . LEU A 1 269 ? 10.909 37.459 19.865 1.00 92.44 269 LEU A CA 1
ATOM 2107 C C . LEU A 1 269 ? 11.053 36.839 21.259 1.00 92.44 269 LEU A C 1
ATOM 2109 O O . LEU A 1 269 ? 11.079 37.579 22.240 1.00 92.44 269 LEU A O 1
ATOM 2113 N N . ASP A 1 270 ? 11.211 35.519 21.359 1.00 92.19 270 ASP A N 1
ATOM 2114 C CA . ASP A 1 270 ? 11.427 34.835 22.639 1.00 92.19 270 ASP A CA 1
ATOM 2115 C C . ASP A 1 270 ? 12.729 35.282 23.315 1.00 92.19 270 ASP A C 1
ATOM 2117 O O . ASP A 1 270 ? 12.766 35.474 24.533 1.00 92.19 270 ASP A O 1
ATOM 2121 N N . VAL A 1 271 ? 13.798 35.484 22.538 1.00 92.81 271 VAL A N 1
ATOM 2122 C CA . VAL A 1 271 ? 15.063 36.034 23.048 1.00 92.81 271 VAL A CA 1
ATOM 2123 C C . VAL A 1 271 ? 14.865 37.469 23.536 1.00 92.81 271 VAL A C 1
ATOM 2125 O O . VAL A 1 271 ? 15.230 37.776 24.668 1.00 92.81 271 VAL A O 1
ATOM 2128 N N . ALA A 1 272 ? 14.219 38.325 22.739 1.00 91.19 272 ALA A N 1
ATOM 2129 C CA . ALA A 1 272 ? 13.945 39.709 23.129 1.00 91.19 272 ALA A CA 1
ATOM 2130 C C . ALA A 1 272 ? 13.073 39.805 24.396 1.00 91.19 272 ALA A C 1
ATOM 2132 O O . ALA A 1 272 ? 13.290 40.676 25.240 1.00 91.19 272 ALA A O 1
ATOM 2133 N N . LEU A 1 273 ? 12.107 38.896 24.554 1.00 90.94 273 LEU A N 1
ATOM 2134 C CA . LEU A 1 273 ? 11.226 38.837 25.717 1.00 90.94 273 LEU A CA 1
ATOM 2135 C C . LEU A 1 273 ? 11.972 38.366 26.972 1.00 90.94 273 LEU A C 1
ATOM 2137 O O . LEU A 1 273 ? 11.763 38.928 28.049 1.00 90.94 273 LEU A O 1
ATOM 2141 N N . ARG A 1 274 ? 12.877 37.384 26.849 1.00 90.75 274 ARG A N 1
ATOM 2142 C CA . ARG A 1 274 ? 13.758 36.976 27.958 1.00 90.75 274 ARG A CA 1
ATOM 2143 C C . ARG A 1 274 ? 14.667 38.117 28.404 1.00 90.75 274 ARG A C 1
ATOM 2145 O O . ARG A 1 274 ? 14.731 38.381 29.603 1.00 90.75 274 ARG A O 1
ATOM 2152 N N . ASP A 1 275 ? 15.287 38.824 27.464 1.00 92.12 275 ASP A N 1
ATOM 2153 C CA . ASP A 1 275 ? 16.135 39.985 27.757 1.00 92.12 275 ASP A CA 1
ATOM 2154 C C . ASP A 1 275 ? 15.350 41.101 28.461 1.00 92.12 275 ASP A C 1
ATOM 2156 O O . ASP A 1 275 ? 15.815 41.674 29.449 1.00 92.12 275 ASP A O 1
ATOM 2160 N N . ALA A 1 276 ? 14.135 41.400 27.991 1.00 90.06 276 ALA A N 1
ATOM 2161 C CA . ALA A 1 276 ? 13.267 42.395 28.616 1.00 90.06 276 ALA A CA 1
ATOM 2162 C C . ALA A 1 276 ? 12.862 41.991 30.044 1.00 90.06 276 ALA A C 1
ATOM 2164 O O . ALA A 1 276 ? 12.933 42.814 30.956 1.00 90.06 276 ALA A O 1
ATOM 2165 N N . ASN A 1 277 ? 12.503 40.723 30.264 1.00 86.44 277 ASN A N 1
ATOM 2166 C CA . ASN A 1 277 ? 12.186 40.210 31.599 1.00 86.44 277 ASN A CA 1
ATOM 2167 C C . ASN A 1 277 ? 13.389 40.266 32.547 1.00 86.44 277 ASN A C 1
ATOM 2169 O O . ASN A 1 277 ? 13.225 40.607 33.717 1.00 86.44 277 ASN A O 1
ATOM 2173 N N . GLN A 1 278 ? 14.596 39.982 32.055 1.00 89.69 278 GLN A N 1
ATOM 2174 C CA . GLN A 1 278 ? 15.811 40.061 32.865 1.00 89.69 278 GLN A CA 1
ATOM 2175 C C . GLN A 1 278 ? 16.118 41.503 33.299 1.00 89.69 278 GLN A C 1
ATOM 2177 O O . GLN A 1 278 ? 16.557 41.715 34.425 1.00 89.69 278 GLN A O 1
ATOM 2182 N N . ARG A 1 279 ? 15.822 42.496 32.449 1.00 87.19 279 ARG A N 1
ATOM 2183 C CA . ARG A 1 279 ? 15.942 43.926 32.790 1.00 87.19 279 ARG A CA 1
ATOM 2184 C C . ARG A 1 279 ? 14.906 44.404 33.805 1.00 87.19 279 ARG A C 1
ATOM 2186 O O . ARG A 1 279 ? 15.181 45.354 34.517 1.00 87.19 279 ARG A O 1
ATOM 2193 N N . ILE A 1 280 ? 13.726 43.785 33.854 1.00 85.81 280 ILE A N 1
ATOM 2194 C CA . ILE A 1 280 ? 12.675 44.122 34.832 1.00 85.81 280 ILE A CA 1
ATOM 2195 C C . ILE A 1 280 ? 12.996 43.543 36.221 1.00 85.81 280 ILE A C 1
ATOM 2197 O O . ILE A 1 280 ? 12.527 44.065 37.227 1.00 85.81 280 ILE A O 1
ATOM 2201 N N . GLN A 1 281 ? 13.771 42.457 36.286 1.00 76.25 281 GLN A N 1
ATOM 2202 C CA . GLN A 1 281 ? 14.157 41.800 37.540 1.00 76.25 281 GLN A CA 1
ATOM 2203 C C . GLN A 1 281 ? 15.430 42.376 38.193 1.00 76.25 281 GLN A C 1
ATOM 2205 O O . GLN A 1 281 ? 15.790 41.923 39.281 1.00 76.25 281 GLN A O 1
ATOM 2210 N N . GLN A 1 282 ? 16.103 43.335 37.550 1.00 57.16 282 GLN A N 1
ATOM 2211 C CA . GLN A 1 282 ? 17.247 44.087 38.089 1.00 57.16 282 GLN A CA 1
ATOM 2212 C C . GLN A 1 282 ? 16.801 45.461 38.586 1.00 57.16 282 GLN A C 1
ATOM 2214 O O . GLN A 1 282 ? 17.338 45.893 39.629 1.00 57.16 282 GLN A O 1
#

InterPro domains:
  IPR052845 Axonemal dynein light chain domain-containing protein [PTHR23052] (12-281)

Sequence (282 aa):
NRYKKYFLSSVEATAVLQQANKGLVSLRHYVESHNGRISDETLQLDSNMVHWLIQILIDLAPNQPKLSREGLDHLEASRASTESLIKTQKKLCEQINSITKHIVKCCAALTAEEMFTKQLHKESDAEKEVLDLKRMQDECYDWIYTSKVLLAELTSDESLVDTNPPKREVERPSAKDQSDWPDISSERRKDDDDTIGAEHVSFEAISRGGLTERRRLGRSGGDDDGASSIASKSAKLGFDALRTIAQLQQQLAEAEARAAGLQEKSMSLDVALRDANQRIQQ

pLDDT: mean 74.52, std 23.11, range [24.78, 97.12]

Radius of gyration: 29.17 Å; chains: 1; bounding box: 61×68×92 Å

Secondary structure (DSSP, 8-state):
-HHHHHHHHHHHHHHHHHHHHHHHHHHHHHHHHHHHHHHHHHHHHHHHHHHHHHHHHHHH----TTS-HHHHHHHHHTPPPHHHHHHHHHHHHHHHHHHHHHHHHHHHHHHHHHHHHHHHTT-TTTTHHHHHHHHHHHHHHHHHHHHHHHHHHHHT-GGG--SS------SS--TTSGGGS----S-------------------------------------S--HHHHHHHHHHHHHHHHHHHHHHHHHHHHHHHHHHHHHHHHHHHHHHHHHHHHHH--

Foldseek 3Di:
DVVVVVVVVVVVVVVVVVVVVVVVVVVVVVVVVVVVVLVVLVVVLVVLLVVLVLLLCCLVPVPDVPDDPVRSVVSVVVHDDLVVSVVSLVVSLVSLVVSLVVCCVVCVVVLVVQLVVCVVVVHPCSCVVVVVSVVVSVVSLQSNQVSQVSSCVSVVPPVSHDPDRPDPPPDDDDPPPCPPRPPPPPPPDDDDDDDDDDDDPDDDPPDPDDDDDDDDDDDDDDDDDPPVPVVVVVVVVVVVVVVVVVVVVVVVVVVVVVVVVVVVVVVVVVVVVVVVVVVVVD